Protein AF-A0A922ME13-F1 (afdb_monomer_lite)

Radius of gyration: 23.58 Å; chains: 1; bounding box: 54×52×60 Å

Organism: Spodoptera exigua (NCBI:txid7107)

Structure (mmCIF, N/CA/C/O backbone):
data_AF-A0A922ME13-F1
#
_entry.id   AF-A0A922ME13-F1
#
loop_
_atom_site.group_PDB
_atom_site.id
_atom_site.type_symbol
_atom_site.label_atom_id
_atom_site.label_alt_id
_atom_site.label_comp_id
_atom_site.label_asym_id
_atom_site.label_entity_id
_atom_site.label_seq_id
_atom_site.pdbx_PDB_ins_code
_atom_site.Cartn_x
_atom_site.Cartn_y
_atom_site.Cartn_z
_atom_site.occupancy
_atom_site.B_iso_or_equiv
_atom_site.auth_seq_id
_atom_site.auth_comp_id
_atom_site.auth_asym_id
_atom_site.auth_atom_id
_atom_site.pdbx_PDB_model_num
ATOM 1 N N . MET A 1 1 ? -0.901 -26.720 4.821 1.00 49.69 1 MET A N 1
ATOM 2 C CA . MET A 1 1 ? -2.070 -27.056 5.662 1.00 49.69 1 MET A CA 1
ATOM 3 C C . MET A 1 1 ? -2.384 -25.776 6.412 1.00 49.69 1 MET A C 1
ATOM 5 O O . MET A 1 1 ? -1.457 -25.240 7.000 1.00 49.69 1 MET A O 1
ATOM 9 N N . ALA A 1 2 ? -3.567 -25.181 6.241 1.00 51.88 2 ALA A N 1
ATOM 10 C CA . ALA A 1 2 ? -3.862 -23.893 6.878 1.00 51.88 2 ALA A CA 1
ATOM 11 C C . ALA A 1 2 ? -3.992 -24.092 8.397 1.00 51.88 2 ALA A C 1
ATOM 13 O O . ALA A 1 2 ? -4.719 -24.986 8.820 1.00 51.88 2 ALA A O 1
ATOM 14 N N . GLU A 1 3 ? -3.276 -23.290 9.190 1.00 69.31 3 GLU A N 1
ATOM 15 C CA . GLU A 1 3 ? -3.225 -23.407 10.660 1.00 69.31 3 GLU A CA 1
ATOM 16 C C . GLU A 1 3 ? -4.346 -22.628 11.370 1.00 69.31 3 GLU A C 1
ATOM 18 O O . GLU A 1 3 ? -4.459 -22.690 12.589 1.00 69.31 3 GLU A O 1
ATOM 23 N N . SER A 1 4 ? -5.194 -21.902 10.630 1.00 78.31 4 SER A N 1
ATOM 24 C CA . SER A 1 4 ? -6.288 -21.112 11.202 1.00 78.31 4 SER A CA 1
ATOM 25 C C . SER A 1 4 ? -7.583 -21.212 10.395 1.00 78.31 4 SER A C 1
ATOM 27 O O . SER A 1 4 ? -7.564 -21.328 9.164 1.00 78.31 4 SER A O 1
ATOM 29 N N . CYS A 1 5 ? -8.718 -21.118 11.098 1.00 81.25 5 CYS A N 1
ATOM 30 C CA . CYS A 1 5 ? -10.051 -21.147 10.497 1.00 81.25 5 CYS A CA 1
ATOM 31 C C . CYS A 1 5 ? -10.237 -20.041 9.453 1.00 81.25 5 CYS A C 1
ATOM 33 O O . CYS A 1 5 ? -10.647 -20.320 8.331 1.00 81.25 5 CYS A O 1
ATOM 35 N N . ALA A 1 6 ? -9.830 -18.811 9.782 1.00 81.31 6 ALA A N 1
ATOM 36 C CA . ALA A 1 6 ? -9.921 -17.660 8.887 1.00 81.31 6 ALA A CA 1
ATOM 37 C C . ALA A 1 6 ? -9.146 -17.858 7.576 1.00 81.31 6 ALA A C 1
ATOM 39 O O . ALA A 1 6 ? -9.658 -17.571 6.496 1.00 81.31 6 ALA A O 1
ATOM 40 N N . ALA A 1 7 ? -7.919 -18.387 7.651 1.00 79.38 7 ALA A N 1
ATOM 41 C CA . ALA A 1 7 ? -7.134 -18.680 6.456 1.00 79.38 7 ALA A CA 1
ATOM 42 C C . ALA A 1 7 ? -7.763 -19.811 5.625 1.00 79.38 7 ALA A C 1
ATOM 44 O O . ALA A 1 7 ? -7.693 -19.791 4.397 1.00 79.38 7 ALA A O 1
ATOM 45 N N . CYS A 1 8 ? -8.391 -20.785 6.286 1.00 82.62 8 CYS A N 1
ATOM 46 C CA . CYS A 1 8 ? -9.071 -21.891 5.628 1.00 82.62 8 CYS A CA 1
ATOM 47 C C . CYS A 1 8 ? -10.334 -21.443 4.875 1.00 82.62 8 CYS A C 1
ATOM 49 O O . CYS A 1 8 ? -10.483 -21.728 3.686 1.00 82.62 8 CYS A O 1
ATOM 51 N N . THR A 1 9 ? -11.218 -20.692 5.528 1.00 81.75 9 THR A N 1
ATOM 52 C CA . THR A 1 9 ? -12.475 -20.230 4.920 1.00 81.75 9 THR A CA 1
ATOM 53 C C . THR A 1 9 ? -12.233 -19.156 3.858 1.00 81.75 9 THR A C 1
ATOM 55 O O . THR A 1 9 ? -12.910 -19.150 2.829 1.00 81.75 9 THR A O 1
ATOM 58 N N . ALA A 1 10 ? -11.185 -18.332 4.003 1.00 81.25 10 ALA A N 1
ATOM 59 C CA . ALA A 1 10 ? -10.718 -17.432 2.942 1.00 81.25 10 ALA A CA 1
ATOM 60 C C . ALA A 1 10 ? -10.299 -18.183 1.663 1.00 81.25 10 ALA A C 1
ATOM 62 O O . ALA A 1 10 ? -10.460 -17.666 0.557 1.00 81.25 10 ALA A O 1
ATOM 63 N N . ALA A 1 11 ? -9.815 -19.422 1.799 1.00 86.25 11 ALA A N 1
ATOM 64 C CA . ALA A 1 11 ? -9.501 -20.311 0.683 1.00 86.25 11 ALA A CA 1
ATOM 65 C C . ALA A 1 11 ? -10.721 -21.099 0.160 1.00 86.25 11 ALA A C 1
ATOM 67 O O . ALA A 1 11 ? -10.545 -21.993 -0.667 1.00 86.25 11 ALA A O 1
ATOM 68 N N . ARG A 1 12 ? -11.945 -20.770 0.610 1.00 84.69 12 ARG A N 1
ATOM 69 C CA . ARG A 1 12 ? -13.204 -21.470 0.278 1.00 84.69 12 ARG A CA 1
ATOM 70 C C . ARG A 1 12 ? -13.203 -22.948 0.700 1.00 84.69 12 ARG A C 1
ATOM 72 O O . ARG A 1 12 ? -13.859 -23.776 0.071 1.00 84.69 12 ARG A O 1
ATOM 79 N N . CYS A 1 13 ? -12.469 -23.267 1.762 1.00 87.94 13 CYS A N 1
ATOM 80 C CA . CYS A 1 13 ? -12.383 -24.594 2.361 1.00 87.94 13 CYS A CA 1
ATOM 81 C C . CYS A 1 13 ? -13.238 -24.674 3.638 1.00 87.94 13 CYS A C 1
ATOM 83 O O . CYS A 1 13 ? -13.554 -23.656 4.251 1.00 87.94 13 CYS A O 1
ATOM 85 N N . ALA A 1 14 ? -13.595 -25.891 4.049 1.00 88.06 14 ALA A N 1
ATOM 86 C CA . ALA A 1 14 ? -14.319 -26.155 5.287 1.00 88.06 14 ALA A CA 1
ATOM 87 C C . ALA A 1 14 ? -13.353 -26.354 6.463 1.00 88.06 14 ALA A C 1
ATOM 89 O O . ALA A 1 14 ? -12.372 -27.098 6.355 1.00 88.06 14 ALA A O 1
ATOM 90 N N . TRP A 1 15 ? -13.656 -25.725 7.597 1.00 85.94 15 TRP A N 1
ATOM 91 C CA . TRP A 1 15 ? -12.905 -25.870 8.841 1.00 85.94 15 TRP A CA 1
ATOM 92 C C . TRP A 1 15 ? -13.693 -26.657 9.888 1.00 85.94 15 TRP A C 1
ATOM 94 O O . TRP A 1 15 ? -14.860 -26.365 10.138 1.00 85.94 15 TRP A O 1
ATOM 104 N N . CYS A 1 16 ? -13.039 -27.623 10.535 1.00 86.62 16 CYS A N 1
ATOM 105 C CA . CYS A 1 16 ? -13.585 -28.383 11.668 1.00 86.62 16 CYS A CA 1
ATOM 106 C C . CYS A 1 16 ? -12.485 -28.803 12.667 1.00 86.62 16 CYS A C 1
ATOM 108 O O . CYS A 1 16 ? -12.459 -29.927 13.161 1.00 86.62 16 CYS A O 1
ATOM 110 N N . GLY A 1 17 ? -11.535 -27.898 12.937 1.00 77.88 17 GLY A N 1
ATOM 111 C CA . GLY A 1 17 ? -10.311 -28.157 13.720 1.00 77.88 17 GLY A CA 1
ATOM 112 C C . GLY A 1 17 ? -9.075 -28.447 12.856 1.00 77.88 17 GLY A C 1
ATOM 113 O O . GLY A 1 17 ? -7.947 -28.348 13.326 1.00 77.88 17 GLY A O 1
ATOM 114 N N . ALA A 1 18 ? -9.291 -28.736 11.574 1.00 83.81 18 ALA A N 1
ATOM 115 C CA . ALA A 1 18 ? -8.299 -28.718 10.507 1.00 83.81 18 ALA A CA 1
ATOM 116 C C . ALA A 1 18 ? -8.964 -28.226 9.209 1.00 83.81 18 ALA A C 1
ATOM 118 O O . ALA A 1 18 ? -10.195 -28.177 9.117 1.00 83.81 18 ALA A O 1
ATOM 119 N N . CYS A 1 19 ? -8.153 -27.845 8.219 1.00 86.38 19 CYS A N 1
ATOM 120 C CA . CYS A 1 19 ? -8.643 -27.292 6.959 1.00 86.38 19 CYS A CA 1
ATOM 121 C C . CYS A 1 19 ? -8.831 -28.359 5.874 1.00 86.38 19 CYS A C 1
ATOM 123 O O . CYS A 1 19 ? -7.864 -29.022 5.488 1.00 86.38 19 CYS A O 1
ATOM 125 N N . TYR A 1 20 ? -10.049 -28.461 5.334 1.00 87.81 20 TYR A N 1
ATOM 126 C CA . TYR A 1 20 ? -10.431 -29.445 4.321 1.00 87.81 20 TYR A CA 1
ATOM 127 C C . TYR A 1 20 ? -11.060 -28.801 3.089 1.00 87.81 20 TYR A C 1
ATOM 129 O O . TYR A 1 20 ? -11.827 -27.852 3.179 1.00 87.81 20 TYR A O 1
ATOM 137 N N . VAL A 1 21 ? -10.817 -29.384 1.918 1.00 88.31 21 VAL A N 1
ATOM 138 C CA . VAL A 1 21 ? -11.350 -28.890 0.633 1.00 88.31 21 VAL A CA 1
ATOM 139 C C . VAL A 1 21 ? -12.874 -28.997 0.493 1.00 88.31 21 VAL A C 1
ATOM 141 O O . VAL A 1 21 ? -13.448 -28.401 -0.408 1.00 88.31 21 VAL A O 1
ATOM 144 N N . SER A 1 22 ? -13.542 -29.768 1.353 1.00 84.44 22 SER A N 1
ATOM 145 C CA . SER A 1 22 ? -14.998 -29.925 1.354 1.00 84.44 22 SER A CA 1
ATOM 146 C C . SER A 1 22 ? -15.499 -30.250 2.756 1.00 84.44 22 SER A C 1
ATOM 148 O O . SER A 1 22 ? -14.848 -30.988 3.499 1.00 84.44 22 SER A O 1
ATOM 150 N N . ALA A 1 23 ? -16.699 -29.763 3.081 1.00 82.12 23 ALA A N 1
ATOM 151 C CA . ALA A 1 23 ? -17.378 -30.030 4.348 1.00 82.12 23 ALA A CA 1
ATOM 152 C C . ALA A 1 23 ? -17.675 -31.523 4.558 1.00 82.12 23 ALA A C 1
ATOM 154 O O . ALA A 1 23 ? -17.767 -31.989 5.689 1.00 82.12 23 ALA A O 1
ATOM 155 N N . THR A 1 24 ? -17.759 -32.299 3.473 1.00 84.00 24 THR A N 1
ATOM 156 C CA . THR A 1 24 ? -17.958 -33.754 3.522 1.00 84.00 24 THR A CA 1
ATOM 157 C C . THR A 1 24 ? -16.817 -34.494 4.211 1.00 84.00 24 THR A C 1
ATOM 159 O O . THR A 1 24 ? -17.024 -35.612 4.663 1.00 84.00 24 THR A O 1
ATOM 162 N N . TYR A 1 25 ? -15.621 -33.900 4.286 1.00 85.19 25 TYR A N 1
ATOM 163 C CA . TYR A 1 25 ? -14.468 -34.489 4.972 1.00 85.19 25 TYR A CA 1
ATOM 164 C C . TYR A 1 25 ? -14.436 -34.178 6.474 1.00 85.19 25 TYR A C 1
ATOM 166 O O . TYR A 1 25 ? -13.647 -34.780 7.197 1.00 85.19 25 TYR A O 1
ATOM 174 N N . CYS A 1 26 ? -15.334 -33.320 6.969 1.00 79.69 26 CYS A N 1
ATOM 175 C CA . CYS A 1 26 ? -15.536 -33.074 8.396 1.00 79.69 26 CYS A CA 1
ATOM 176 C C . CYS A 1 26 ? -16.414 -34.168 9.021 1.00 79.69 26 CYS A C 1
ATOM 178 O O . CYS A 1 26 ? -17.503 -33.918 9.541 1.00 79.69 26 CYS A O 1
ATOM 180 N N . ILE A 1 27 ? -15.958 -35.418 8.937 1.00 70.75 27 ILE A N 1
ATOM 181 C CA . ILE A 1 27 ? -16.713 -36.586 9.390 1.00 70.75 27 ILE A CA 1
ATOM 182 C C . ILE A 1 27 ? -16.418 -36.792 10.880 1.00 70.75 27 ILE A C 1
ATOM 184 O O . ILE A 1 27 ? -15.452 -37.454 11.239 1.00 70.75 27 ILE A O 1
ATOM 188 N N . ARG A 1 28 ? -17.288 -36.240 11.738 1.00 60.06 28 ARG A N 1
ATOM 189 C CA . ARG A 1 28 ? -17.261 -36.307 13.219 1.00 60.06 28 ARG A CA 1
ATOM 190 C C . ARG A 1 28 ? -16.225 -35.409 13.902 1.00 60.06 28 ARG A C 1
ATOM 192 O O . ARG A 1 28 ? -15.241 -35.890 14.454 1.00 60.06 28 ARG A O 1
ATOM 199 N N . HIS A 1 29 ? -16.520 -34.117 13.987 1.00 53.47 29 HIS A N 1
ATOM 200 C CA . HIS A 1 29 ? -15.795 -33.226 14.890 1.00 53.47 29 HIS A CA 1
ATOM 201 C C . HIS A 1 29 ? -16.701 -32.724 16.012 1.00 53.47 29 HIS A C 1
ATOM 203 O O . HIS A 1 29 ? -17.863 -32.391 15.801 1.00 53.47 29 HIS A O 1
ATOM 209 N N . THR A 1 30 ? -16.140 -32.698 17.219 1.00 50.78 30 THR A N 1
ATOM 210 C CA . THR A 1 30 ? -16.710 -32.155 18.461 1.00 50.78 30 THR A CA 1
ATOM 211 C C . THR A 1 30 ? -16.765 -30.620 18.483 1.00 50.78 30 THR A C 1
ATOM 213 O O . THR A 1 30 ? -17.253 -30.049 19.452 1.00 50.78 30 THR A O 1
ATOM 216 N N . HIS A 1 31 ? -16.273 -29.954 17.431 1.00 56.59 31 HIS A N 1
AT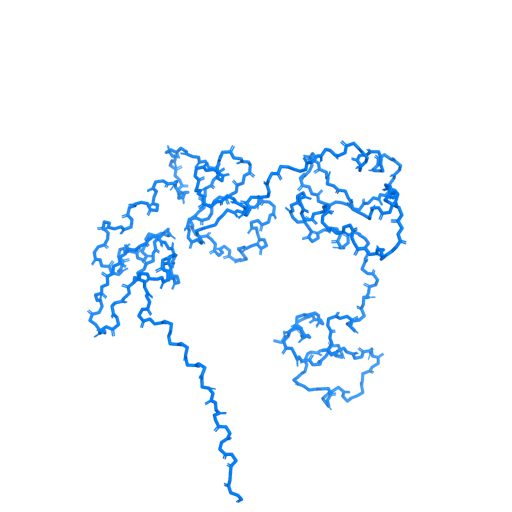OM 217 C CA . HIS A 1 31 ? -16.247 -28.499 17.263 1.00 56.59 31 HIS A CA 1
ATOM 218 C C . HIS A 1 31 ? -17.212 -28.052 16.153 1.00 56.59 31 HIS A C 1
ATOM 220 O O . HIS A 1 31 ? -17.521 -28.828 15.247 1.00 56.59 31 HIS A O 1
ATOM 226 N N . GLN A 1 32 ? -17.674 -26.798 16.215 1.00 68.06 32 GLN A N 1
ATOM 227 C CA . GLN A 1 32 ? -18.496 -26.191 15.163 1.00 68.06 32 GLN A CA 1
ATOM 228 C C . GLN A 1 32 ? -17.730 -26.134 13.833 1.00 68.06 32 GLN A C 1
ATOM 230 O O . GLN A 1 32 ? -16.528 -25.867 13.803 1.00 68.06 32 GLN A O 1
ATOM 235 N N . MET A 1 33 ? -18.435 -26.424 12.736 1.00 77.88 33 MET A N 1
ATOM 236 C CA . MET A 1 33 ? -17.900 -26.287 11.383 1.00 77.88 33 MET A CA 1
ATOM 237 C C . MET A 1 33 ? -18.046 -24.851 10.887 1.00 77.88 33 MET A C 1
ATOM 239 O O . MET A 1 33 ? -19.057 -24.214 11.173 1.00 77.88 33 MET A O 1
ATOM 243 N N . ALA A 1 34 ? -17.074 -24.385 10.105 1.00 79.00 34 ALA A N 1
ATOM 244 C CA . ALA A 1 34 ? -17.119 -23.073 9.473 1.00 79.00 34 ALA A CA 1
ATOM 245 C C . ALA A 1 34 ? -16.838 -23.168 7.974 1.00 79.00 34 ALA A C 1
ATOM 247 O O . ALA A 1 34 ? -15.851 -23.780 7.547 1.00 79.00 34 ALA A O 1
ATOM 248 N N . LEU A 1 35 ? -17.716 -22.555 7.185 1.00 78.38 35 LEU A N 1
ATOM 249 C CA . LEU A 1 35 ? -17.616 -22.424 5.730 1.00 78.38 35 LEU A CA 1
ATOM 250 C C . LEU A 1 35 ? -17.336 -20.975 5.318 1.00 78.38 35 LEU A C 1
ATOM 252 O O . LEU A 1 35 ? -16.890 -20.721 4.198 1.00 78.38 35 LEU A O 1
ATOM 256 N N . SER A 1 36 ? -17.563 -20.030 6.230 1.00 71.88 36 SER A N 1
ATOM 257 C CA . SER A 1 36 ? -17.287 -18.608 6.064 1.00 71.88 36 SER A CA 1
ATOM 258 C C . SER A 1 36 ? -16.448 -18.059 7.223 1.00 71.88 36 SER A C 1
ATOM 260 O O . SER A 1 36 ? -16.319 -18.678 8.279 1.00 71.88 36 SER A O 1
ATOM 262 N N . LEU A 1 37 ? -15.847 -16.883 7.021 1.00 71.75 37 LEU A N 1
ATOM 263 C CA . LEU A 1 37 ? -15.046 -16.196 8.042 1.00 71.75 37 LEU A CA 1
ATOM 264 C C . LEU A 1 37 ? -15.862 -15.882 9.311 1.00 71.75 37 LEU A C 1
ATOM 266 O O . LEU A 1 37 ? -15.309 -15.834 10.404 1.00 71.75 37 LEU A O 1
ATOM 270 N N . GLU A 1 38 ? -17.170 -15.700 9.153 1.00 70.75 38 GLU A N 1
ATOM 271 C CA . GLU A 1 38 ? -18.124 -15.322 10.201 1.00 70.75 38 GLU A CA 1
ATOM 272 C C . GLU A 1 38 ? -18.506 -16.521 11.086 1.00 70.75 38 GLU A C 1
ATOM 274 O O . GLU A 1 38 ? -18.737 -16.381 12.284 1.00 70.75 38 GLU A O 1
ATOM 279 N N . GLU A 1 39 ? -18.520 -17.721 10.501 1.00 74.69 39 GLU A N 1
ATOM 280 C CA . GLU A 1 39 ? -18.882 -18.983 11.160 1.00 74.69 39 GLU A CA 1
ATOM 281 C C . GLU A 1 39 ? -17.726 -19.633 11.915 1.00 74.69 39 GLU A C 1
ATOM 283 O O . GLU A 1 39 ? -17.934 -20.627 12.606 1.00 74.69 39 GLU A O 1
ATOM 288 N N . CYS A 1 40 ? -16.510 -19.091 11.803 1.00 72.44 40 CYS A N 1
ATOM 289 C CA . CYS A 1 40 ? -15.303 -19.641 12.423 1.00 72.44 40 CYS A CA 1
ATOM 290 C C . CYS A 1 40 ? -15.352 -19.766 13.949 1.00 72.44 40 CYS A C 1
ATOM 292 O O . CYS A 1 40 ? -14.379 -20.239 14.532 1.00 72.44 40 CYS A O 1
ATOM 294 N N . GLY A 1 41 ? -16.465 -19.373 14.576 1.00 56.09 41 GLY A N 1
ATOM 295 C CA . GLY A 1 41 ? -16.518 -19.022 15.972 1.00 56.09 41 GLY A CA 1
ATOM 296 C C . GLY A 1 41 ? -15.564 -17.858 16.146 1.00 56.09 41 GLY A C 1
ATOM 297 O O . GLY A 1 41 ? -14.346 -18.022 16.140 1.00 56.09 41 GLY A O 1
ATOM 298 N N . SER A 1 42 ? -16.091 -16.656 16.334 1.00 52.16 42 SER A N 1
ATOM 299 C CA . SER A 1 42 ? -15.353 -15.761 17.202 1.00 52.16 42 SER A CA 1
ATOM 300 C C . SER A 1 42 ? -15.267 -16.506 18.537 1.00 52.16 42 SER A C 1
ATOM 302 O O . SER A 1 42 ? -16.211 -16.448 19.326 1.00 52.16 42 SER A O 1
ATOM 304 N N . ASP A 1 43 ? -14.166 -17.225 18.797 1.00 46.75 43 ASP A N 1
ATOM 305 C CA . ASP A 1 43 ? -13.545 -17.114 20.116 1.00 46.75 43 ASP A CA 1
ATOM 306 C C . ASP A 1 43 ? -13.640 -15.631 20.393 1.00 46.75 43 ASP A C 1
ATOM 308 O O . ASP A 1 43 ? -13.050 -14.872 19.630 1.00 46.75 43 ASP A O 1
ATOM 312 N N . SER A 1 44 ? -14.576 -15.252 21.267 1.00 51.09 44 SER A N 1
ATOM 313 C CA . SER A 1 44 ? -15.081 -13.893 21.428 1.00 51.09 44 SER A CA 1
ATOM 314 C C . SER A 1 44 ? -13.894 -12.959 21.378 1.00 51.09 44 SER A C 1
ATOM 316 O O . SER A 1 44 ? -13.160 -12.888 22.365 1.00 51.09 44 SER A O 1
ATOM 318 N N . GLU A 1 45 ? -13.632 -12.381 20.202 1.00 55.34 45 GLU A N 1
ATOM 319 C CA . GLU A 1 45 ? -12.319 -11.803 19.994 1.00 55.34 45 GLU A CA 1
ATOM 320 C C . GLU A 1 45 ? -12.291 -10.638 20.937 1.00 55.34 45 GLU A C 1
ATOM 322 O O . GLU A 1 45 ? -13.165 -9.760 20.895 1.00 55.34 45 GLU A O 1
ATOM 327 N N . SER A 1 46 ? -11.373 -10.709 21.890 1.00 62.47 46 SER A N 1
ATOM 328 C CA . SER A 1 46 ? -11.358 -9.709 22.926 1.00 62.47 46 SER A CA 1
ATOM 329 C C . SER A 1 46 ? -11.177 -8.364 22.216 1.00 62.47 46 SER A C 1
ATOM 331 O O . SER A 1 46 ? -10.450 -8.289 21.220 1.00 62.47 46 SER A O 1
ATOM 333 N N . PRO A 1 47 ? -11.789 -7.268 22.693 1.00 62.59 47 PRO A N 1
ATOM 334 C CA . PRO A 1 47 ? -11.546 -5.948 22.110 1.00 62.59 47 PRO A CA 1
ATOM 335 C C . PRO A 1 47 ? -10.041 -5.645 21.965 1.00 62.59 47 PRO A C 1
ATOM 337 O O . PRO A 1 47 ? -9.624 -4.942 21.053 1.00 62.59 47 PRO A O 1
ATOM 340 N N . ARG A 1 48 ? -9.204 -6.261 22.815 1.00 64.19 48 ARG A N 1
ATOM 341 C CA . ARG A 1 48 ? -7.736 -6.273 22.722 1.00 64.19 48 ARG A CA 1
ATOM 342 C C . ARG A 1 48 ? -7.215 -6.832 21.392 1.00 64.19 48 ARG A C 1
ATOM 344 O O . ARG A 1 48 ? -6.361 -6.191 20.786 1.00 64.19 48 ARG A O 1
ATOM 351 N N . GLU A 1 49 ? -7.704 -7.982 20.941 1.00 71.00 49 GLU A N 1
ATOM 352 C CA . GLU A 1 49 ? -7.277 -8.637 19.695 1.00 71.00 49 GLU A CA 1
ATOM 353 C C . GLU A 1 49 ? -7.810 -7.911 18.459 1.00 71.00 49 GLU A C 1
ATOM 355 O O . GLU A 1 49 ? -7.057 -7.691 17.508 1.00 71.00 49 GLU A O 1
ATOM 360 N N . ALA A 1 50 ? -9.054 -7.428 18.517 1.00 76.50 50 ALA A N 1
ATOM 361 C CA . ALA A 1 50 ? -9.654 -6.662 17.431 1.00 76.50 50 ALA A CA 1
ATOM 362 C C . ALA A 1 50 ? -8.919 -5.329 17.190 1.00 76.50 50 ALA A C 1
ATOM 364 O O . ALA A 1 50 ? -8.528 -5.037 16.058 1.00 76.50 50 ALA A O 1
ATOM 365 N N . CYS A 1 51 ? -8.656 -4.545 18.247 1.00 81.56 51 CYS A N 1
ATOM 366 C CA . CYS A 1 51 ? -7.958 -3.263 18.112 1.00 81.56 51 CYS A CA 1
ATOM 367 C C . CYS A 1 51 ? -6.502 -3.441 17.651 1.00 81.56 51 CYS A C 1
ATOM 369 O O . CYS A 1 51 ? -6.004 -2.640 16.860 1.00 81.56 51 CYS A O 1
ATOM 371 N N . ALA A 1 52 ? -5.819 -4.503 18.096 1.00 82.88 52 ALA A N 1
ATOM 372 C CA . ALA A 1 52 ? -4.409 -4.742 17.781 1.00 82.88 52 ALA A CA 1
ATOM 373 C C . ALA A 1 52 ? -4.124 -4.971 16.282 1.00 82.88 52 ALA A C 1
ATOM 375 O O . ALA A 1 52 ? -2.972 -4.854 15.858 1.00 82.88 52 ALA A O 1
ATOM 376 N N . ARG A 1 53 ? -5.150 -5.262 15.472 1.00 82.56 53 ARG A N 1
ATOM 377 C CA . ARG A 1 53 ? -5.031 -5.416 14.011 1.00 82.56 53 ARG A CA 1
ATOM 378 C C . ARG A 1 53 ? -4.888 -4.092 13.268 1.00 82.56 53 ARG A C 1
ATOM 380 O O . ARG A 1 53 ? -4.460 -4.076 12.113 1.00 82.56 53 ARG A O 1
ATOM 387 N N . TYR A 1 54 ? -5.251 -2.982 13.903 1.00 85.62 54 TYR A N 1
ATOM 388 C CA . TYR A 1 54 ? -5.178 -1.669 13.281 1.00 85.62 54 TYR A CA 1
ATOM 389 C C . TYR A 1 54 ? -3.809 -1.040 13.514 1.00 85.62 54 TYR A C 1
ATOM 391 O O . TYR A 1 54 ? -3.450 -0.625 14.616 1.00 85.62 54 TYR A O 1
ATOM 399 N N . HIS A 1 55 ? -3.046 -0.945 12.429 1.00 87.44 55 HIS A N 1
ATOM 400 C CA . HIS A 1 55 ? -1.675 -0.437 12.442 1.00 87.44 55 HIS A CA 1
ATOM 401 C C . HIS A 1 55 ? -1.552 1.046 12.047 1.00 87.44 55 HIS A C 1
ATOM 403 O O . HIS A 1 55 ? -0.433 1.541 11.919 1.00 87.44 55 HIS A O 1
ATOM 409 N N . SER A 1 56 ? -2.670 1.756 11.864 1.00 86.25 56 SER A N 1
ATOM 410 C CA . SER A 1 56 ? -2.701 3.197 11.582 1.00 86.25 56 SER A CA 1
ATOM 411 C C . SER A 1 56 ? -3.859 3.886 12.306 1.00 86.25 56 SER A C 1
ATOM 413 O O . SER A 1 56 ? -4.886 3.261 12.583 1.00 86.25 56 SER A O 1
ATOM 415 N N . CYS A 1 57 ? -3.702 5.184 12.585 1.00 84.94 57 CYS A N 1
ATOM 416 C CA . CYS A 1 57 ? -4.718 6.003 13.253 1.00 84.94 57 CYS A CA 1
ATOM 417 C C . CYS A 1 57 ? -6.049 5.957 12.496 1.00 84.94 57 CYS A C 1
ATOM 419 O O . CYS A 1 57 ? -7.087 5.637 13.072 1.00 84.94 57 CYS A O 1
ATOM 421 N N . ALA A 1 58 ? -6.000 6.179 11.178 1.00 83.75 58 ALA A N 1
ATOM 422 C CA . ALA A 1 58 ? -7.183 6.147 10.327 1.00 83.75 58 ALA A CA 1
ATOM 423 C C . ALA A 1 58 ? -7.893 4.784 10.378 1.00 83.75 58 ALA A C 1
ATOM 425 O O . ALA A 1 58 ? -9.112 4.743 10.482 1.00 83.75 58 ALA A O 1
ATOM 426 N N . ALA A 1 59 ? -7.150 3.670 10.365 1.00 84.38 59 ALA A N 1
ATOM 427 C CA . ALA A 1 59 ? -7.743 2.338 10.466 1.00 84.38 59 ALA A CA 1
ATOM 428 C C . ALA A 1 59 ? -8.331 2.063 11.862 1.00 84.38 59 ALA A C 1
ATOM 430 O O . ALA A 1 59 ? -9.400 1.468 11.966 1.00 84.38 59 ALA A O 1
ATOM 431 N N . CYS A 1 60 ? -7.669 2.541 12.921 1.00 83.50 60 CYS A N 1
ATOM 432 C CA . CYS A 1 60 ? -8.133 2.409 14.302 1.00 83.50 60 CYS A CA 1
ATOM 433 C C . CYS A 1 60 ? -9.458 3.150 14.535 1.00 83.50 60 CYS A C 1
ATOM 435 O O . CYS A 1 60 ? -10.361 2.618 15.178 1.00 83.50 60 CYS A O 1
ATOM 437 N N . LEU A 1 61 ? -9.595 4.356 13.972 1.00 79.56 61 LEU A N 1
ATOM 438 C CA . LEU A 1 61 ? -10.831 5.138 14.054 1.00 79.56 61 LEU A CA 1
ATOM 439 C C . LEU A 1 61 ? -11.903 4.674 13.053 1.00 79.56 61 LEU A C 1
ATOM 441 O O . LEU A 1 61 ? -13.083 4.899 13.296 1.00 79.56 61 LEU A O 1
ATOM 445 N N . ALA A 1 62 ? -11.533 4.000 11.959 1.00 74.50 62 ALA A N 1
ATOM 446 C CA . ALA A 1 62 ? -12.484 3.505 10.959 1.00 74.50 62 ALA A CA 1
ATOM 447 C C . ALA A 1 62 ? -13.344 2.320 11.438 1.00 74.50 62 ALA A C 1
ATOM 449 O O . ALA A 1 62 ? -14.396 2.069 10.853 1.00 74.50 62 ALA A O 1
ATOM 450 N N . HIS A 1 63 ? -12.966 1.615 12.513 1.00 63.72 63 HIS A N 1
ATOM 451 C CA . HIS A 1 63 ? -13.781 0.537 13.103 1.00 63.72 63 HIS A CA 1
ATOM 452 C C . HIS A 1 63 ? -15.074 1.041 13.793 1.00 63.72 63 HIS A C 1
ATOM 454 O O . HIS A 1 63 ? -15.772 0.292 14.471 1.00 63.72 63 HIS A O 1
ATOM 460 N N . GLN A 1 64 ? -15.443 2.312 13.622 1.00 63.81 64 GLN A N 1
ATOM 461 C CA . GLN A 1 64 ? -16.595 2.954 14.261 1.00 63.81 64 GLN A CA 1
ATOM 462 C C . GLN A 1 64 ? -17.977 2.540 13.698 1.00 63.81 64 GLN A C 1
ATOM 464 O O . GLN A 1 64 ? -18.944 3.279 13.846 1.00 63.81 64 GLN A O 1
ATOM 469 N N . HIS A 1 65 ? -18.145 1.366 13.085 1.00 49.69 65 HIS A N 1
ATOM 470 C CA . HIS A 1 65 ? -19.431 0.995 12.480 1.00 49.69 65 HIS A CA 1
ATOM 471 C C . HIS A 1 65 ? -19.907 -0.397 12.881 1.00 49.69 65 HIS A C 1
ATOM 473 O O . HIS A 1 65 ? -19.752 -1.358 12.135 1.00 49.69 65 HIS A O 1
ATOM 479 N N . HIS A 1 66 ? -20.581 -0.484 14.030 1.00 45.16 66 HIS A N 1
ATOM 480 C CA . HIS A 1 66 ? -21.525 -1.579 14.269 1.00 45.16 66 HIS A CA 1
ATOM 481 C C . HIS A 1 66 ? -22.840 -1.146 14.937 1.00 45.16 66 HIS A C 1
ATOM 483 O O . HIS A 1 66 ? -23.474 -1.935 15.633 1.00 45.16 66 HIS A O 1
ATOM 489 N N . HIS A 1 67 ? -23.310 0.079 14.667 1.00 40.94 67 HIS A N 1
ATOM 490 C CA . HIS A 1 67 ? -24.691 0.469 14.964 1.00 40.94 67 HIS A CA 1
ATOM 491 C C . HIS A 1 67 ? -25.345 1.098 13.733 1.00 40.94 67 HIS A C 1
ATOM 493 O O . HIS A 1 67 ? -24.926 2.145 13.248 1.00 40.94 67 HIS A O 1
ATOM 499 N N . THR A 1 68 ? -26.377 0.433 13.214 1.00 42.78 68 THR A N 1
ATOM 500 C CA . THR A 1 68 ? -27.164 0.886 12.060 1.00 42.78 68 THR A CA 1
ATOM 501 C C . THR A 1 68 ? -28.156 1.997 12.400 1.00 42.78 68 THR A C 1
ATOM 503 O O . THR A 1 68 ? -28.669 2.617 11.482 1.00 42.78 68 THR A O 1
ATOM 506 N N . HIS A 1 69 ? -28.399 2.317 13.672 1.00 47.38 69 HIS A N 1
ATOM 507 C CA . HIS A 1 69 ? -29.245 3.441 14.086 1.00 47.38 69 HIS A CA 1
ATOM 508 C C . HIS A 1 69 ? -28.882 3.868 15.518 1.00 47.38 69 HIS A C 1
ATOM 510 O O . HIS A 1 69 ? -29.246 3.179 16.466 1.00 47.38 69 HIS A O 1
ATOM 516 N N . GLY A 1 70 ? -28.179 4.987 15.708 1.00 42.69 70 GLY A N 1
ATOM 517 C CA . GLY A 1 70 ? -27.919 5.526 17.049 1.00 42.69 70 GLY A CA 1
ATOM 518 C C . GLY A 1 70 ? -26.931 6.688 17.046 1.00 42.69 70 GLY A C 1
ATOM 519 O O . GLY A 1 70 ? -25.952 6.656 16.309 1.00 42.69 70 GLY A O 1
ATOM 520 N N . SER A 1 71 ? -27.214 7.725 17.835 1.00 49.47 71 SER A N 1
ATOM 521 C CA . SER A 1 71 ? -26.347 8.894 18.023 1.00 49.47 71 SER A CA 1
ATOM 522 C C . SER A 1 71 ? -24.943 8.486 18.475 1.00 49.47 71 SER A C 1
ATOM 524 O O . SER A 1 71 ? -24.810 7.637 19.356 1.00 49.47 71 SER A O 1
ATOM 526 N N . GLU A 1 72 ? -23.921 9.123 17.897 1.00 56.84 72 GLU A N 1
ATOM 527 C CA . GLU A 1 72 ? -22.505 8.918 18.210 1.00 56.84 72 GLU A CA 1
ATOM 528 C C . GLU A 1 72 ? -22.204 9.236 19.680 1.00 56.84 72 GLU A C 1
ATOM 530 O O . GLU A 1 72 ? -21.949 10.379 20.058 1.00 56.84 72 GLU A O 1
ATOM 535 N N . GLU A 1 73 ? -22.229 8.213 20.529 1.00 56.47 73 GLU A N 1
ATOM 536 C CA . GLU A 1 73 ? -21.799 8.329 21.914 1.00 56.47 73 GLU A CA 1
ATOM 537 C C . GLU A 1 73 ? -20.342 7.863 22.017 1.00 56.47 73 GLU A C 1
ATOM 539 O O . GLU A 1 73 ? -20.002 6.739 21.648 1.00 56.47 73 GLU A O 1
ATOM 544 N N . LEU A 1 74 ? -19.457 8.729 22.521 1.00 56.31 74 LEU A N 1
ATOM 545 C CA . LEU A 1 74 ? -18.016 8.464 22.671 1.00 56.31 74 LEU A CA 1
ATOM 546 C C . LEU A 1 74 ? -17.711 7.180 23.469 1.00 56.31 74 LEU A C 1
ATOM 548 O O . LEU A 1 74 ? -16.680 6.547 23.245 1.00 56.31 74 LEU A O 1
ATOM 552 N N . SER A 1 75 ? -18.634 6.761 24.338 1.00 54.28 75 SER A N 1
ATOM 553 C CA . SER A 1 75 ? -18.587 5.522 25.125 1.00 54.28 75 SER A CA 1
ATOM 554 C C . SER A 1 75 ? -18.712 4.234 24.295 1.00 54.28 75 SER A C 1
ATOM 556 O O . SER A 1 75 ? -18.446 3.156 24.820 1.00 54.28 75 SER A O 1
ATOM 558 N N . GLN A 1 76 ? -19.112 4.315 23.020 1.00 60.31 76 GLN A N 1
ATOM 559 C CA . GLN A 1 76 ? -19.291 3.152 22.134 1.00 60.31 76 GLN A CA 1
ATOM 560 C C . GLN A 1 76 ? -18.016 2.782 21.358 1.00 60.31 76 GLN A C 1
ATOM 562 O O . GLN A 1 76 ? -17.975 1.763 20.665 1.00 60.31 76 GLN A O 1
ATOM 567 N N . ARG A 1 77 ? -16.950 3.589 21.451 1.00 67.12 77 ARG A N 1
ATOM 568 C CA . ARG A 1 77 ? -15.677 3.278 20.791 1.00 67.12 77 ARG A CA 1
ATOM 569 C C . ARG A 1 77 ? -14.927 2.205 21.578 1.00 67.12 77 ARG A C 1
ATOM 571 O O . ARG A 1 77 ? -14.445 2.447 22.677 1.00 67.12 77 ARG A O 1
ATOM 578 N N . ALA A 1 78 ? -14.792 1.024 20.977 1.00 74.25 78 ALA A N 1
ATOM 579 C CA . ALA A 1 78 ? -14.036 -0.090 21.552 1.00 74.25 78 ALA A CA 1
ATOM 580 C C . ALA A 1 78 ? -12.513 0.138 21.526 1.00 74.25 78 ALA A C 1
ATOM 582 O O . ALA A 1 78 ? -11.798 -0.443 22.342 1.00 74.25 78 ALA A O 1
ATOM 583 N N . CYS A 1 79 ? -12.025 0.987 20.614 1.00 82.06 79 CYS A N 1
ATOM 584 C CA . CYS A 1 79 ? -10.608 1.249 20.387 1.00 82.06 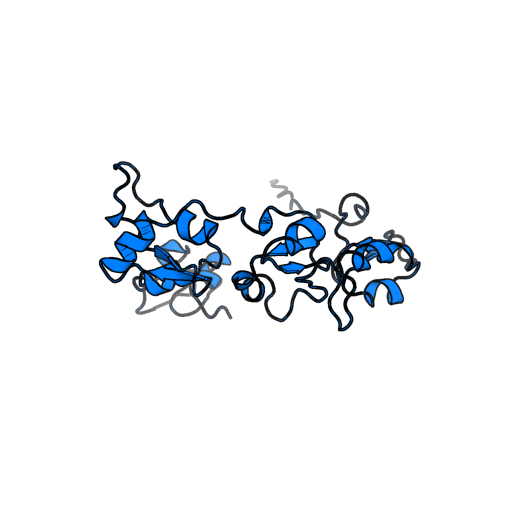79 CYS A CA 1
ATOM 585 C C . CYS A 1 79 ? -10.283 2.746 20.424 1.00 82.06 79 CYS A C 1
ATOM 587 O O . CYS A 1 79 ? -11.109 3.583 20.053 1.00 82.06 79 CYS A O 1
ATOM 589 N N . PHE A 1 80 ? -9.046 3.070 20.790 1.00 84.94 80 PHE A N 1
ATOM 590 C CA . PHE A 1 80 ? -8.475 4.407 20.693 1.00 84.94 80 PHE A CA 1
ATOM 591 C C . PHE A 1 80 ? -7.056 4.358 20.133 1.00 84.94 80 PHE A C 1
ATOM 593 O O . PHE A 1 80 ? -6.342 3.362 20.282 1.00 84.94 80 PHE A O 1
ATOM 600 N N . TRP A 1 81 ? -6.652 5.441 19.473 1.00 85.50 81 TRP A N 1
ATOM 601 C CA . TRP A 1 81 ? -5.289 5.594 18.987 1.00 85.50 81 TRP A CA 1
ATOM 602 C C . TRP A 1 81 ? -4.428 6.263 20.053 1.00 85.50 81 TRP A C 1
ATOM 604 O O . TRP A 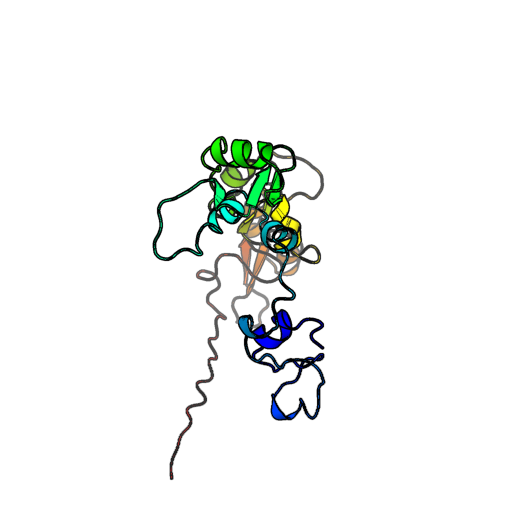1 81 ? -4.683 7.401 20.444 1.00 85.50 81 TRP A O 1
ATOM 614 N N . ASP A 1 82 ? -3.410 5.548 20.516 1.00 86.12 82 ASP A N 1
ATOM 615 C CA . ASP A 1 82 ? -2.411 6.082 21.428 1.00 86.12 82 ASP A CA 1
ATOM 616 C C . ASP A 1 82 ? -1.264 6.706 20.626 1.00 86.12 82 ASP A C 1
ATOM 618 O O . ASP A 1 82 ? -0.500 5.991 19.973 1.00 86.12 82 ASP A O 1
ATOM 622 N N . TYR A 1 83 ? -1.153 8.034 20.675 1.00 82.75 83 TYR A N 1
ATOM 623 C CA . TYR A 1 83 ? -0.115 8.793 19.977 1.00 82.75 83 TYR A CA 1
ATOM 624 C C . TYR A 1 83 ? 1.274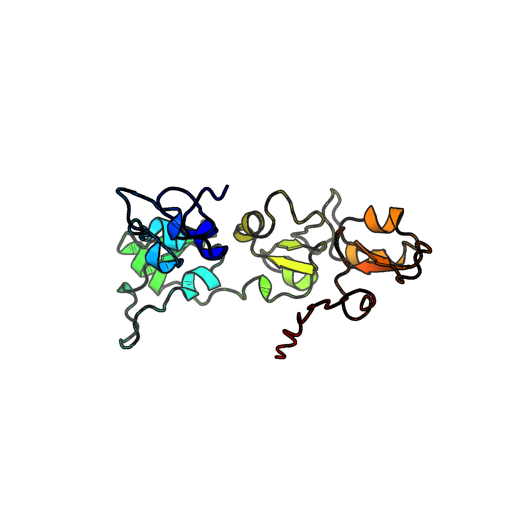 8.641 20.614 1.00 82.75 83 TYR A C 1
ATOM 626 O O . TYR A 1 83 ? 2.261 8.843 19.916 1.00 82.75 83 TYR A O 1
ATOM 634 N N . ASP A 1 84 ? 1.384 8.218 21.877 1.00 84.06 84 ASP A N 1
ATOM 635 C CA . ASP A 1 84 ? 2.692 8.016 22.512 1.00 84.06 84 ASP A CA 1
ATOM 636 C C . ASP A 1 84 ? 3.330 6.698 22.060 1.00 84.06 84 ASP A C 1
ATOM 638 O O . ASP A 1 84 ? 4.528 6.618 21.786 1.00 84.06 84 ASP A O 1
ATOM 642 N N . THR A 1 85 ? 2.522 5.637 21.953 1.00 84.75 85 THR A N 1
ATOM 643 C CA . THR A 1 85 ? 3.002 4.321 21.495 1.00 84.75 85 THR A CA 1
ATOM 644 C C . THR A 1 85 ? 2.740 4.043 20.016 1.00 84.75 85 THR A C 1
ATOM 646 O O . THR A 1 85 ? 3.198 3.014 19.509 1.00 84.75 85 THR A O 1
ATOM 649 N N . ILE A 1 86 ? 2.039 4.950 19.324 1.00 83.75 86 ILE A N 1
ATOM 650 C CA . ILE A 1 86 ? 1.604 4.851 17.922 1.00 83.75 86 ILE A CA 1
ATOM 651 C C . ILE A 1 86 ? 0.852 3.525 17.683 1.00 83.75 86 ILE A C 1
ATOM 653 O O . ILE A 1 86 ? 1.142 2.770 16.755 1.00 83.75 86 ILE A O 1
ATOM 657 N N . LYS A 1 87 ? -0.084 3.163 18.565 1.00 86.56 87 LYS A N 1
ATOM 658 C CA . LYS A 1 87 ? -0.812 1.881 18.494 1.00 86.56 87 LYS A CA 1
ATOM 659 C C . LYS A 1 87 ? -2.294 2.058 18.765 1.00 86.56 87 LYS A C 1
ATOM 661 O O . LYS A 1 87 ? -2.696 2.862 19.599 1.00 86.56 87 LYS A O 1
ATOM 666 N N . CYS A 1 88 ? -3.097 1.230 18.106 1.00 86.31 88 CYS A N 1
ATOM 667 C CA . CYS A 1 88 ? -4.505 1.092 18.432 1.00 86.31 88 CYS A CA 1
ATOM 668 C C . CYS A 1 88 ? -4.661 0.194 19.666 1.00 86.31 88 CYS A C 1
ATOM 670 O O . CYS A 1 88 ? -4.152 -0.931 19.693 1.00 86.31 88 CYS A O 1
ATOM 672 N N . LYS A 1 89 ? -5.328 0.701 20.701 1.00 86.19 89 LYS A N 1
ATOM 673 C CA . LYS A 1 89 ? -5.530 0.019 21.985 1.00 86.19 89 LYS A CA 1
ATOM 674 C C . LYS A 1 89 ? -7.017 -0.041 22.324 1.00 86.19 89 LYS A C 1
ATOM 676 O O . LYS A 1 89 ? -7.758 0.858 21.934 1.00 86.19 89 LYS A O 1
ATOM 681 N N . PRO A 1 90 ? -7.471 -1.069 23.053 1.00 84.62 90 PRO A N 1
ATOM 682 C CA . PRO A 1 90 ? -8.834 -1.104 23.555 1.00 84.62 90 PRO A CA 1
ATOM 683 C C . PRO A 1 90 ? -9.026 -0.097 24.687 1.00 84.62 90 PRO A C 1
ATOM 685 O O . PRO A 1 90 ? -8.112 0.146 25.477 1.00 84.62 90 PRO A O 1
ATOM 688 N N . VAL A 1 91 ? -10.235 0.438 24.795 1.00 81.50 91 VAL A N 1
ATOM 689 C CA . VAL A 1 91 ? -10.637 1.301 25.911 1.00 81.50 91 VAL A CA 1
ATOM 690 C C . VAL A 1 91 ? -10.815 0.439 27.166 1.00 81.50 91 VAL A C 1
ATOM 692 O O . VAL A 1 91 ? -11.581 -0.523 27.146 1.00 81.50 91 VAL A O 1
ATOM 695 N N . ASN A 1 92 ? -10.100 0.748 28.254 1.00 78.62 92 ASN A N 1
ATOM 696 C CA . ASN A 1 92 ? -10.136 -0.049 29.491 1.00 78.62 92 ASN A CA 1
ATOM 697 C C . ASN A 1 92 ? -10.417 0.794 30.752 1.00 78.62 92 ASN A C 1
ATOM 699 O O . ASN A 1 92 ? -10.666 0.235 31.819 1.00 78.62 92 ASN A O 1
ATOM 703 N N . SER A 1 93 ? -10.372 2.123 30.653 1.00 75.69 93 SER A N 1
ATOM 704 C CA . SER A 1 93 ? -10.544 3.060 31.765 1.00 75.69 93 SER A CA 1
ATOM 705 C C . SER A 1 93 ? -11.268 4.344 31.343 1.00 75.69 93 SER A C 1
ATOM 707 O O . SER A 1 93 ? -11.397 4.659 30.161 1.00 75.69 93 SER A O 1
ATOM 709 N N . SER A 1 94 ? -11.708 5.136 32.324 1.00 74.69 94 SER A N 1
ATOM 710 C CA . SER A 1 94 ? -12.307 6.455 32.076 1.00 74.69 94 SER A CA 1
ATOM 711 C C . SER A 1 94 ? -11.333 7.475 31.477 1.00 74.69 94 SER A C 1
ATOM 713 O O . SER A 1 94 ? -11.770 8.448 30.869 1.00 74.69 94 SER A O 1
ATOM 715 N N . GLU A 1 95 ? -10.025 7.290 31.670 1.00 74.94 95 GLU A N 1
ATOM 716 C CA . GLU A 1 95 ? -8.993 8.142 31.068 1.00 74.94 95 GLU A CA 1
ATOM 717 C C . GLU A 1 95 ? -8.864 7.853 29.573 1.00 74.94 95 GLU A C 1
ATOM 719 O O . GLU A 1 95 ? -8.835 8.790 28.780 1.00 74.94 95 GLU A O 1
ATOM 724 N N . ASP A 1 96 ? -8.937 6.578 29.178 1.00 73.50 96 ASP A N 1
ATOM 725 C CA . ASP A 1 96 ? -8.971 6.174 27.768 1.00 73.50 96 ASP A CA 1
ATOM 726 C C . ASP A 1 96 ? -10.182 6.785 27.046 1.00 73.50 96 ASP A C 1
ATOM 728 O O . ASP A 1 96 ? -10.055 7.273 25.927 1.00 73.50 96 ASP A O 1
ATOM 732 N N . ILE A 1 97 ? -11.346 6.848 27.708 1.00 71.25 97 ILE A N 1
ATOM 733 C CA . ILE A 1 97 ? -12.553 7.500 27.166 1.00 71.25 97 ILE A CA 1
ATOM 734 C C . ILE A 1 97 ? -12.317 9.003 26.936 1.00 71.25 97 ILE A C 1
ATOM 736 O O . ILE A 1 97 ? -12.761 9.555 25.927 1.00 71.25 97 ILE A O 1
ATOM 740 N N . ARG A 1 98 ? -11.586 9.687 27.828 1.00 72.31 98 ARG A N 1
ATOM 741 C CA . ARG A 1 98 ? -11.213 11.096 27.605 1.00 72.31 98 ARG A CA 1
ATOM 742 C C . ARG A 1 98 ? -10.223 11.236 26.455 1.00 72.31 98 ARG A C 1
ATOM 744 O O . ARG A 1 98 ? -10.375 12.160 25.664 1.00 72.31 98 ARG A O 1
ATOM 751 N N . SER A 1 99 ? -9.264 10.322 26.323 1.00 70.44 99 SER A N 1
ATOM 752 C CA . SER A 1 99 ? -8.325 10.288 25.194 1.00 70.44 99 SER A CA 1
ATOM 753 C C . SER A 1 99 ? -9.048 10.069 23.864 1.00 70.44 99 SER A C 1
ATOM 755 O O . SER A 1 99 ? -8.734 10.731 22.881 1.00 70.44 99 SER A O 1
ATOM 757 N N . VAL A 1 100 ? -10.078 9.219 23.841 1.00 71.62 100 VAL A N 1
ATOM 758 C CA . VAL A 1 100 ? -10.972 9.040 22.686 1.00 71.62 100 VAL A CA 1
ATOM 759 C C . VAL A 1 100 ? -11.698 10.336 22.319 1.00 71.62 100 VAL A C 1
ATOM 761 O O . VAL A 1 100 ? -11.826 10.645 21.135 1.00 71.62 100 VAL A O 1
ATOM 764 N N . ALA A 1 101 ? -12.182 11.081 23.316 1.00 66.75 101 ALA A N 1
ATOM 765 C CA . ALA A 1 101 ? -12.883 12.351 23.122 1.00 66.75 101 ALA A CA 1
ATOM 766 C C . ALA A 1 101 ? -11.950 13.503 22.714 1.00 66.75 101 ALA A C 1
ATOM 768 O O . ALA A 1 101 ? -12.367 14.409 21.997 1.00 66.75 101 ALA A O 1
ATOM 769 N N . ALA A 1 102 ? -10.696 13.467 23.169 1.00 65.50 102 ALA A N 1
ATOM 770 C CA . ALA A 1 102 ? -9.670 14.464 22.877 1.00 65.50 102 ALA A CA 1
ATOM 771 C C . ALA A 1 102 ? -8.869 14.161 21.599 1.00 65.50 102 ALA A C 1
ATOM 773 O O . ALA A 1 102 ? -8.132 15.028 21.127 1.00 65.50 102 ALA A O 1
ATOM 774 N N . ALA A 1 103 ? -8.989 12.953 21.039 1.00 65.62 103 ALA A N 1
ATOM 775 C CA . ALA A 1 103 ? -8.318 12.575 19.805 1.00 65.62 103 ALA A CA 1
ATOM 776 C C . ALA A 1 103 ? -8.822 13.452 18.648 1.00 65.62 103 ALA A C 1
ATOM 778 O O . ALA A 1 103 ? -9.947 13.303 18.169 1.00 65.62 103 ALA A O 1
ATOM 779 N N . GLY A 1 104 ? -7.971 14.378 18.206 1.00 67.62 104 GLY A N 1
ATOM 780 C CA . GLY A 1 104 ? -8.195 15.163 16.998 1.00 67.62 104 GLY A CA 1
ATOM 781 C C . GLY A 1 104 ? -8.221 14.292 15.732 1.00 67.62 104 GLY A C 1
ATOM 782 O O . GLY A 1 104 ? -8.001 13.077 15.797 1.00 67.62 104 GLY A O 1
ATOM 783 N N . PRO A 1 105 ? -8.478 14.896 14.559 1.00 72.25 105 PRO A N 1
ATOM 784 C CA . PRO A 1 105 ? -8.443 14.168 13.298 1.00 72.25 105 PRO A CA 1
ATOM 785 C C . PRO A 1 105 ? -7.054 13.557 13.072 1.00 72.25 105 PRO A C 1
ATOM 787 O O . PRO A 1 105 ? -6.038 14.230 13.248 1.00 72.25 105 PRO A O 1
ATOM 790 N N . CYS A 1 106 ? -7.014 12.284 12.669 1.00 80.56 106 CYS A N 1
ATOM 791 C CA . CYS A 1 106 ? -5.774 11.641 12.242 1.00 80.56 106 CYS A CA 1
ATOM 792 C C . CYS A 1 106 ? -5.136 12.425 11.087 1.00 80.56 106 CYS A C 1
ATOM 794 O O . CYS A 1 106 ? -5.841 12.969 10.232 1.00 80.56 106 CYS A O 1
ATOM 796 N N . SER A 1 107 ? -3.804 12.404 11.007 1.00 80.12 107 SER A N 1
ATOM 797 C CA . SER A 1 107 ? -3.098 12.797 9.788 1.00 80.12 107 SER A CA 1
ATOM 798 C C . SER A 1 107 ? -3.522 11.919 8.603 1.00 80.12 107 SER A C 1
ATOM 800 O O . SER A 1 107 ? -4.101 10.836 8.765 1.00 80.12 107 SER A O 1
ATOM 802 N N . ALA A 1 108 ? -3.251 12.399 7.386 1.00 83.19 108 ALA A N 1
ATOM 803 C CA . ALA A 1 108 ? -3.555 11.642 6.181 1.00 83.19 108 ALA A CA 1
ATOM 804 C C . ALA A 1 108 ? -2.851 10.270 6.235 1.00 83.19 108 ALA A C 1
ATOM 806 O O . ALA A 1 108 ? -1.648 10.213 6.499 1.00 83.19 108 ALA A O 1
ATOM 807 N N . PRO A 1 109 ? -3.567 9.157 5.989 1.00 88.06 109 PRO A N 1
ATOM 808 C CA . PRO A 1 109 ? -2.967 7.835 6.083 1.00 88.06 109 PRO A CA 1
ATOM 809 C C . PRO A 1 109 ? -1.858 7.690 5.043 1.00 88.06 109 PRO A C 1
ATOM 811 O O . PRO A 1 109 ? -2.051 8.057 3.878 1.00 88.06 109 PRO A O 1
ATOM 814 N N . CYS A 1 110 ? -0.731 7.089 5.435 1.00 91.12 110 CYS A N 1
ATOM 815 C CA . CYS A 1 110 ? 0.480 7.018 4.613 1.00 91.12 110 CYS A CA 1
ATOM 816 C C . CYS A 1 110 ? 0.217 6.472 3.201 1.00 91.12 110 CYS A C 1
ATOM 818 O O . CYS A 1 110 ? 0.771 6.962 2.223 1.00 91.12 110 CYS A O 1
ATOM 820 N N . SER A 1 111 ? -0.702 5.510 3.075 1.00 90.94 111 SER A N 1
ATOM 821 C CA . SER A 1 111 ? -1.132 4.929 1.792 1.00 90.94 111 SER A CA 1
ATOM 822 C C . SER A 1 111 ? -1.645 5.933 0.745 1.00 90.94 111 SER A C 1
ATOM 824 O O . SER A 1 111 ? -1.675 5.612 -0.443 1.00 90.94 111 SER A O 1
ATOM 826 N N . THR A 1 112 ? -2.037 7.143 1.155 1.00 90.50 112 THR A N 1
ATOM 827 C CA . THR A 1 112 ? -2.490 8.202 0.242 1.00 90.50 112 THR A CA 1
ATOM 828 C C . THR A 1 112 ? -1.325 8.923 -0.437 1.00 90.50 112 THR A C 1
ATOM 830 O O . THR A 1 112 ? -1.501 9.474 -1.526 1.00 90.50 112 THR A O 1
ATOM 833 N N . PHE A 1 113 ? -0.115 8.868 0.129 1.00 90.81 113 PHE A N 1
ATOM 834 C CA . PHE A 1 113 ? 1.075 9.459 -0.475 1.00 90.81 113 PHE A CA 1
ATOM 835 C C . PHE A 1 113 ? 1.613 8.573 -1.602 1.00 90.81 113 PHE A C 1
ATOM 837 O O . PHE A 1 113 ? 2.163 7.494 -1.386 1.00 90.81 113 PHE A O 1
ATOM 844 N N . GLN A 1 114 ? 1.481 9.066 -2.833 1.00 87.00 114 GLN A N 1
ATOM 845 C CA . GLN A 1 114 ? 1.897 8.360 -4.052 1.00 87.00 114 GLN A CA 1
ATOM 846 C C . GLN A 1 114 ? 3.351 8.640 -4.462 1.00 87.00 114 GLN A C 1
ATOM 848 O O . GLN A 1 114 ? 3.848 8.066 -5.428 1.00 87.00 114 GLN A O 1
ATOM 853 N N . THR A 1 115 ? 4.044 9.543 -3.765 1.00 85.94 115 THR A N 1
ATOM 854 C CA . THR A 1 115 ? 5.428 9.913 -4.078 1.00 85.94 115 THR A CA 1
ATOM 855 C C . THR A 1 115 ? 6.320 9.707 -2.866 1.00 85.94 115 THR A C 1
ATOM 857 O O . THR A 1 115 ? 5.913 9.945 -1.730 1.00 85.94 115 THR A O 1
ATOM 860 N N . CYS A 1 116 ? 7.566 9.303 -3.117 1.00 86.00 116 CYS A N 1
ATOM 861 C CA . CYS A 1 116 ? 8.556 9.127 -2.059 1.00 86.00 116 CYS A CA 1
ATOM 862 C C . CYS A 1 116 ? 8.752 10.408 -1.244 1.00 86.00 116 CYS A C 1
ATOM 864 O O . CYS A 1 116 ? 8.729 10.350 -0.024 1.00 86.00 116 CYS A O 1
ATOM 866 N N . ALA A 1 117 ? 8.856 11.565 -1.910 1.00 85.81 117 ALA A N 1
ATOM 867 C CA . ALA A 1 117 ? 9.058 12.845 -1.239 1.00 85.81 117 ALA A CA 1
ATOM 868 C C . ALA A 1 117 ? 7.932 13.159 -0.243 1.00 85.81 117 ALA A C 1
ATOM 870 O O . ALA A 1 117 ? 8.231 13.442 0.912 1.00 85.81 117 ALA A O 1
ATOM 871 N N . ASN A 1 118 ? 6.665 13.027 -0.657 1.00 88.62 118 ASN A N 1
ATOM 872 C CA . ASN A 1 118 ? 5.524 13.284 0.226 1.00 88.62 118 ASN A CA 1
ATOM 873 C C . ASN A 1 118 ? 5.425 12.232 1.335 1.00 88.62 118 ASN A C 1
ATOM 875 O O . ASN A 1 118 ? 5.131 12.572 2.469 1.00 88.62 118 ASN A O 1
ATOM 879 N N . CYS A 1 119 ? 5.720 10.968 1.022 1.00 89.88 119 CYS A N 1
ATOM 880 C CA . CYS A 1 119 ? 5.731 9.895 2.010 1.00 89.88 119 CYS A CA 1
ATOM 881 C C . CYS A 1 119 ? 6.765 10.150 3.117 1.00 89.88 119 CYS A C 1
ATOM 883 O O . CYS A 1 119 ? 6.445 10.066 4.292 1.00 89.88 119 CYS A O 1
ATOM 885 N N . THR A 1 120 ? 8.000 10.494 2.744 1.00 87.56 120 THR A N 1
ATOM 886 C CA . THR A 1 120 ? 9.105 10.720 3.695 1.00 87.56 120 THR A CA 1
ATOM 887 C C . THR A 1 120 ? 9.109 12.113 4.330 1.00 87.56 120 THR A C 1
ATOM 889 O O . THR A 1 120 ? 9.986 12.401 5.138 1.00 87.56 120 THR A O 1
ATOM 892 N N . ALA A 1 121 ? 8.195 12.999 3.921 1.00 86.50 121 ALA A N 1
ATOM 893 C CA . ALA A 1 121 ? 7.955 14.269 4.605 1.00 86.50 121 ALA A CA 1
ATOM 894 C C . ALA A 1 121 ? 7.146 14.067 5.898 1.00 86.50 121 ALA A C 1
ATOM 896 O O . ALA A 1 121 ? 7.240 14.883 6.808 1.00 86.50 121 ALA A O 1
ATOM 897 N N . GLU A 1 122 ? 6.403 12.963 5.972 1.00 82.56 122 GLU A N 1
ATOM 898 C CA . GLU A 1 122 ? 5.666 12.504 7.144 1.00 82.56 122 GLU A CA 1
ATOM 899 C C . GLU A 1 122 ? 6.410 11.340 7.825 1.00 82.56 122 GLU A C 1
ATOM 901 O O . GLU A 1 122 ? 7.380 10.797 7.289 1.00 82.56 122 GLU A O 1
ATOM 906 N N . GLU A 1 123 ? 5.934 10.888 8.988 1.00 84.38 123 GLU A N 1
ATOM 907 C CA . GLU A 1 123 ? 6.487 9.725 9.710 1.00 84.38 123 GLU A CA 1
ATOM 908 C C . GLU A 1 123 ? 6.119 8.362 9.069 1.00 84.38 123 GLU A C 1
ATOM 910 O O . GLU A 1 123 ? 5.787 7.383 9.748 1.00 84.38 123 GLU A O 1
ATOM 915 N N . CYS A 1 124 ? 6.187 8.278 7.740 1.00 90.06 124 CYS A N 1
ATOM 916 C CA . CYS A 1 124 ? 5.870 7.090 6.954 1.00 90.06 124 CYS A CA 1
ATOM 917 C C . CYS A 1 124 ? 7.127 6.405 6.388 1.00 90.06 124 CYS A C 1
ATOM 919 O O . CYS A 1 124 ? 8.234 6.947 6.381 1.00 90.06 124 CYS A O 1
ATOM 921 N N . ILE A 1 125 ? 6.948 5.189 5.865 1.00 90.69 125 ILE A N 1
ATOM 922 C CA . ILE A 1 125 ? 7.996 4.439 5.165 1.00 90.69 125 ILE A CA 1
ATOM 923 C C . ILE A 1 125 ? 7.630 4.315 3.685 1.00 90.69 125 ILE A C 1
ATOM 925 O O . ILE A 1 125 ? 6.606 3.728 3.326 1.00 90.69 125 ILE A O 1
ATOM 929 N N . TRP A 1 126 ? 8.495 4.814 2.804 1.00 90.69 126 TRP A N 1
ATOM 930 C CA . TRP A 1 126 ? 8.369 4.610 1.365 1.00 90.69 126 TRP A CA 1
ATOM 931 C C . TRP A 1 126 ? 8.997 3.281 0.966 1.00 90.69 126 TRP A C 1
ATOM 933 O O . TRP A 1 126 ? 10.177 3.059 1.228 1.00 90.69 126 TRP A O 1
ATOM 943 N N . CYS A 1 127 ? 8.253 2.418 0.276 1.00 90.56 127 CYS A N 1
ATOM 944 C CA . CYS A 1 127 ? 8.803 1.219 -0.343 1.00 90.56 127 CYS A CA 1
ATOM 945 C C . CYS A 1 127 ? 8.972 1.426 -1.851 1.00 90.56 127 CYS A C 1
ATOM 947 O O . CYS A 1 127 ? 8.034 1.218 -2.622 1.00 90.56 127 CYS A O 1
ATOM 949 N N . ALA A 1 128 ? 10.181 1.767 -2.300 1.00 86.12 128 ALA A N 1
ATOM 950 C CA . ALA A 1 128 ? 10.470 1.986 -3.716 1.00 86.12 128 ALA A CA 1
ATOM 951 C C . ALA A 1 128 ? 10.285 0.710 -4.551 1.00 86.12 128 ALA A C 1
ATOM 953 O O . ALA A 1 128 ? 9.733 0.780 -5.646 1.00 86.12 128 ALA A O 1
ATOM 954 N N . SER A 1 129 ? 10.619 -0.463 -3.997 1.00 83.44 129 SER A N 1
ATOM 955 C CA . SER A 1 129 ? 10.409 -1.748 -4.689 1.00 83.44 129 SER A CA 1
ATOM 956 C C . SER A 1 129 ? 8.936 -2.111 -4.933 1.00 83.44 129 SER A C 1
ATOM 958 O O . SER A 1 129 ? 8.643 -2.960 -5.770 1.00 83.44 129 SER A O 1
ATOM 960 N N . ALA A 1 130 ? 8.007 -1.472 -4.210 1.00 85.62 130 ALA A N 1
ATOM 961 C CA . ALA A 1 130 ? 6.559 -1.669 -4.329 1.00 85.62 130 ALA A CA 1
ATOM 962 C C . ALA A 1 130 ? 5.809 -0.402 -4.780 1.00 85.62 130 ALA A C 1
ATOM 964 O O . ALA A 1 130 ? 4.595 -0.448 -4.940 1.00 85.62 130 ALA A O 1
ATOM 965 N N . GLY A 1 131 ? 6.516 0.721 -4.953 1.00 86.19 131 GLY A N 1
ATOM 966 C CA . GLY A 1 131 ? 5.950 1.981 -5.428 1.00 86.19 131 GLY A CA 1
ATOM 967 C C . GLY A 1 131 ? 4.860 2.549 -4.521 1.00 86.19 131 GLY A C 1
ATOM 968 O O . GLY A 1 131 ? 3.958 3.215 -5.016 1.00 86.19 131 GLY A O 1
ATOM 969 N N . ARG A 1 132 ? 4.901 2.257 -3.215 1.00 89.69 132 ARG A N 1
ATOM 970 C CA . ARG A 1 132 ? 3.859 2.680 -2.271 1.00 89.69 132 ARG A CA 1
ATOM 971 C C . ARG A 1 132 ? 4.424 3.107 -0.926 1.00 89.69 132 ARG A C 1
ATOM 973 O O . ARG A 1 132 ? 5.449 2.591 -0.475 1.00 89.69 132 ARG A O 1
ATOM 980 N N . CYS A 1 133 ? 3.697 4.004 -0.279 1.00 91.75 133 CYS A N 1
ATOM 981 C CA . CYS A 1 133 ? 3.953 4.463 1.075 1.00 91.75 133 CYS A CA 1
ATOM 982 C C . CYS A 1 133 ? 3.154 3.630 2.090 1.00 91.75 133 CYS A C 1
ATOM 984 O O . CYS A 1 133 ? 2.008 3.259 1.823 1.00 91.75 133 CYS A O 1
ATOM 986 N N . VAL A 1 134 ? 3.750 3.315 3.241 1.00 92.25 134 VAL A N 1
ATOM 987 C CA . VAL A 1 134 ? 3.107 2.553 4.323 1.00 92.25 134 VAL A CA 1
ATOM 988 C C . VAL A 1 134 ? 3.397 3.177 5.683 1.00 92.25 134 VAL A C 1
ATOM 990 O O . VAL A 1 134 ? 4.457 3.770 5.889 1.00 92.25 134 VAL A O 1
ATOM 993 N N . ASP A 1 135 ? 2.475 3.013 6.628 1.00 90.25 135 ASP A N 1
ATOM 994 C CA . ASP A 1 135 ? 2.698 3.392 8.021 1.00 90.25 135 ASP A CA 1
ATOM 995 C C . ASP A 1 135 ? 3.834 2.562 8.636 1.00 90.25 135 ASP A C 1
ATOM 997 O O . ASP A 1 135 ? 3.972 1.363 8.365 1.00 90.25 135 ASP A O 1
ATOM 1001 N N . LYS A 1 136 ? 4.622 3.179 9.522 1.00 87.44 136 LYS A N 1
ATOM 1002 C CA . LYS A 1 136 ? 5.761 2.532 10.194 1.00 87.44 136 LYS A CA 1
ATOM 1003 C C . LYS A 1 136 ? 5.370 1.232 10.899 1.00 87.44 136 LYS A C 1
ATOM 1005 O O . LYS A 1 136 ? 6.055 0.222 10.760 1.00 87.44 136 LYS A O 1
ATOM 1010 N N . ASN A 1 137 ? 4.228 1.230 11.583 1.00 87.06 137 ASN A N 1
ATOM 1011 C CA . ASN A 1 137 ? 3.733 0.051 12.299 1.00 87.06 137 ASN A CA 1
ATOM 1012 C C . ASN A 1 137 ? 3.076 -0.981 11.384 1.00 87.06 137 ASN A C 1
ATOM 1014 O O . ASN A 1 137 ? 2.995 -2.153 11.744 1.00 87.06 137 ASN A O 1
ATOM 1018 N N . ALA A 1 138 ? 2.648 -0.570 10.191 1.00 89.00 138 ALA A N 1
ATOM 1019 C CA . ALA A 1 138 ? 2.096 -1.466 9.188 1.00 89.00 138 ALA A CA 1
ATOM 1020 C C . ALA A 1 138 ? 3.182 -2.091 8.303 1.00 89.00 138 ALA A C 1
ATOM 1022 O O . ALA A 1 138 ? 2.875 -3.022 7.565 1.00 89.00 138 ALA A O 1
ATOM 1023 N N . TYR A 1 139 ? 4.434 -1.617 8.349 1.00 86.88 139 TYR A N 1
ATOM 1024 C CA . TYR A 1 139 ? 5.505 -2.085 7.463 1.00 86.88 139 TYR A CA 1
ATOM 1025 C C . TYR A 1 139 ? 5.743 -3.597 7.567 1.00 86.88 139 TYR A C 1
ATOM 1027 O O . TYR A 1 139 ? 5.767 -4.283 6.545 1.00 86.88 139 TYR A O 1
ATOM 1035 N N . GLY A 1 140 ? 5.845 -4.134 8.790 1.00 87.00 140 GLY A N 1
ATOM 1036 C CA . GLY A 1 140 ? 6.056 -5.569 9.017 1.00 87.00 140 GLY A CA 1
ATOM 1037 C C . GLY A 1 140 ? 4.902 -6.434 8.501 1.00 87.00 140 GLY A C 1
ATOM 1038 O O . GLY A 1 140 ? 5.137 -7.441 7.837 1.00 87.00 140 GLY A O 1
ATOM 1039 N N . ALA A 1 141 ? 3.660 -6.000 8.733 1.00 85.38 141 ALA A N 1
ATOM 1040 C CA . ALA A 1 141 ? 2.462 -6.676 8.232 1.00 85.38 141 ALA A CA 1
ATOM 1041 C C . ALA A 1 141 ? 2.300 -6.533 6.705 1.00 85.38 141 ALA A C 1
ATOM 1043 O O . ALA A 1 141 ? 1.840 -7.448 6.030 1.00 85.38 141 ALA A O 1
ATOM 1044 N N . SER A 1 142 ? 2.709 -5.391 6.148 1.00 86.00 142 SER A N 1
ATOM 1045 C CA . SER A 1 142 ? 2.614 -5.068 4.720 1.00 86.00 142 SER A CA 1
ATOM 1046 C C . SER A 1 142 ? 3.651 -5.792 3.868 1.00 86.00 142 SER A C 1
ATOM 1048 O O . SER A 1 142 ? 3.430 -5.985 2.670 1.00 86.00 142 SER A O 1
ATOM 1050 N N . PHE A 1 143 ? 4.792 -6.140 4.461 1.00 88.56 143 PHE A N 1
ATOM 1051 C CA . PHE A 1 143 ? 5.926 -6.761 3.786 1.00 88.56 143 PHE A CA 1
ATOM 1052 C C . PHE A 1 143 ? 6.495 -7.922 4.618 1.00 88.56 143 PHE A C 1
ATOM 1054 O O . PHE A 1 143 ? 7.667 -7.875 5.013 1.00 88.56 143 PHE A O 1
ATOM 1061 N N . PRO A 1 144 ? 5.704 -8.986 4.864 1.00 85.25 144 PRO A N 1
ATOM 1062 C CA . PRO A 1 144 ? 6.187 -10.160 5.580 1.00 85.25 144 PRO A CA 1
ATOM 1063 C C . PRO A 1 144 ? 7.428 -10.728 4.882 1.00 85.25 144 PRO A C 1
ATOM 1065 O O . PRO A 1 144 ? 7.551 -10.662 3.655 1.00 85.25 144 PRO A O 1
ATOM 1068 N N . LEU A 1 145 ? 8.367 -11.257 5.672 1.00 82.44 145 LEU A N 1
ATOM 1069 C CA . LEU A 1 145 ? 9.651 -11.798 5.196 1.00 82.44 145 LEU A CA 1
ATOM 1070 C C . LEU A 1 145 ? 10.554 -10.771 4.481 1.00 82.44 145 LEU A C 1
ATOM 1072 O O . LEU A 1 145 ? 11.409 -11.148 3.683 1.00 82.44 145 LEU A O 1
ATOM 1076 N N . GLY A 1 146 ? 10.373 -9.471 4.738 1.00 77.62 146 GLY A N 1
ATOM 1077 C CA . GLY A 1 146 ? 11.173 -8.433 4.082 1.00 77.62 146 GLY A CA 1
ATOM 1078 C C . GLY A 1 146 ? 10.789 -8.239 2.614 1.00 77.62 146 GLY A C 1
ATOM 1079 O O . GLY A 1 146 ? 11.642 -8.002 1.760 1.00 77.62 146 GLY A O 1
ATOM 1080 N N . GLY A 1 147 ? 9.491 -8.330 2.307 1.00 82.44 147 GLY A N 1
ATOM 1081 C CA . GLY A 1 147 ? 8.961 -8.169 0.950 1.00 82.44 147 GLY A CA 1
ATOM 1082 C C . GLY A 1 147 ? 9.289 -6.827 0.276 1.00 82.44 147 GLY A C 1
ATOM 1083 O O . GLY A 1 147 ? 9.175 -6.734 -0.946 1.00 82.44 147 GLY A O 1
ATOM 1084 N N . CYS A 1 148 ? 9.720 -5.819 1.043 1.00 87.06 148 CYS A N 1
ATOM 1085 C CA . CYS A 1 148 ? 10.283 -4.575 0.539 1.00 87.06 148 CYS A CA 1
ATOM 1086 C C . CYS A 1 148 ? 11.810 -4.569 0.696 1.00 87.06 148 CYS A C 1
ATOM 1088 O O . CYS A 1 148 ? 12.331 -4.563 1.810 1.00 87.06 148 CYS A O 1
ATOM 1090 N N . ARG A 1 149 ? 12.531 -4.542 -0.431 1.00 80.06 149 ARG A N 1
ATOM 1091 C CA . ARG A 1 149 ? 14.009 -4.590 -0.463 1.00 80.06 149 ARG A CA 1
ATOM 1092 C C . ARG A 1 149 ? 14.667 -3.220 -0.634 1.00 80.06 149 ARG A C 1
ATOM 1094 O O . ARG A 1 149 ? 15.880 -3.109 -0.533 1.00 80.06 149 ARG A O 1
ATOM 1101 N N . ALA A 1 150 ? 13.861 -2.202 -0.908 1.00 84.06 150 ALA A N 1
ATOM 1102 C CA . ALA A 1 150 ? 14.279 -0.827 -1.126 1.00 84.06 150 ALA A CA 1
ATOM 1103 C C . ALA A 1 150 ? 13.279 0.084 -0.417 1.00 84.06 150 ALA A C 1
ATOM 1105 O O . ALA A 1 150 ? 12.249 0.443 -0.993 1.00 84.06 150 ALA A O 1
ATOM 1106 N N . TRP A 1 151 ? 13.560 0.396 0.845 1.00 85.75 151 TRP A N 1
ATOM 1107 C CA . TRP A 1 151 ? 12.736 1.273 1.669 1.00 85.75 151 TRP A CA 1
ATOM 1108 C C . TRP A 1 151 ? 13.506 2.533 2.071 1.00 85.75 151 TRP A C 1
ATOM 1110 O O . TRP A 1 151 ? 14.738 2.527 2.091 1.00 85.75 151 TRP A O 1
ATOM 1120 N N . SER A 1 152 ? 12.780 3.608 2.370 1.00 84.62 152 SER A N 1
ATOM 1121 C CA . SER A 1 152 ? 13.337 4.831 2.949 1.00 84.62 152 SER A CA 1
ATOM 1122 C C . SER A 1 152 ? 12.335 5.514 3.871 1.00 84.62 152 SER A C 1
ATOM 1124 O O . SER A 1 152 ? 11.132 5.510 3.614 1.00 84.62 152 SER A O 1
ATOM 1126 N N . THR A 1 153 ? 12.855 6.123 4.931 1.00 85.44 153 THR A N 1
ATOM 1127 C CA . THR A 1 153 ? 12.142 7.047 5.826 1.00 85.44 153 THR A CA 1
ATOM 1128 C C . THR A 1 153 ? 12.635 8.483 5.675 1.00 85.44 153 THR A C 1
ATOM 1130 O O . THR A 1 153 ? 12.208 9.356 6.418 1.00 85.44 153 THR A O 1
ATOM 1133 N N . SER A 1 154 ? 13.579 8.737 4.765 1.00 78.06 154 SER A N 1
ATOM 1134 C CA . SER A 1 154 ? 14.177 10.054 4.573 1.00 78.06 154 SER A CA 1
ATOM 1135 C C . SER A 1 154 ? 14.149 10.485 3.109 1.00 78.06 154 SER A C 1
ATOM 1137 O O . SER A 1 154 ? 14.332 9.700 2.170 1.00 78.06 154 SER A O 1
ATOM 1139 N N . SER A 1 155 ? 13.932 11.784 2.931 1.00 65.12 155 SER A N 1
ATOM 1140 C CA . SER A 1 155 ? 13.923 12.464 1.638 1.00 65.12 155 SER A CA 1
ATOM 1141 C C . SER A 1 155 ? 15.327 12.831 1.135 1.00 65.12 155 SER A C 1
ATOM 1143 O O . SER A 1 155 ? 15.446 13.343 0.022 1.00 65.12 155 SER A O 1
ATOM 1145 N N . GLY A 1 156 ? 16.387 12.578 1.919 1.00 56.59 156 GLY A N 1
ATOM 1146 C CA . GLY A 1 156 ? 17.765 13.018 1.657 1.00 56.59 156 GLY A CA 1
ATOM 1147 C C . GLY A 1 156 ? 18.728 11.935 1.147 1.00 56.59 156 GLY A C 1
ATOM 1148 O O . GLY A 1 156 ? 18.472 10.738 1.246 1.00 56.59 156 GLY A O 1
ATOM 1149 N N . SER A 1 157 ? 19.875 12.379 0.621 1.00 46.62 157 SER A N 1
ATOM 1150 C CA . SER A 1 157 ? 21.004 11.548 0.185 1.00 46.62 157 SER A CA 1
ATOM 1151 C C . SER A 1 157 ? 21.786 11.005 1.390 1.00 46.62 157 SER A C 1
ATOM 1153 O O . SER A 1 157 ? 22.648 11.700 1.926 1.00 46.62 157 SER A O 1
ATOM 1155 N N . GLY A 1 158 ? 21.491 9.786 1.844 1.00 43.41 158 GLY A N 1
ATOM 1156 C CA . GLY A 1 158 ? 22.146 9.184 3.011 1.00 43.41 158 GLY A CA 1
ATOM 1157 C C . GLY A 1 158 ? 22.544 7.729 2.783 1.00 43.41 158 GLY A C 1
ATOM 1158 O O . GLY A 1 158 ? 21.719 6.908 2.399 1.00 43.41 158 GLY A O 1
ATOM 1159 N N . ALA A 1 159 ? 23.825 7.443 3.008 1.00 37.41 159 ALA A N 1
ATOM 1160 C CA . ALA A 1 159 ? 24.487 6.158 2.835 1.00 37.41 159 ALA A CA 1
ATOM 1161 C C . ALA A 1 159 ? 23.915 5.046 3.734 1.00 37.41 159 ALA A C 1
ATOM 1163 O O . ALA A 1 159 ? 23.582 5.283 4.891 1.00 37.41 159 ALA A O 1
ATOM 1164 N N . GLY A 1 160 ? 23.893 3.817 3.207 1.00 39.53 160 GLY A N 1
ATOM 1165 C CA . GLY A 1 160 ? 23.570 2.605 3.967 1.00 39.53 160 GLY A CA 1
ATOM 1166 C C . GLY A 1 160 ? 22.306 1.895 3.488 1.00 39.53 160 GLY A C 1
ATOM 1167 O O . GLY A 1 160 ? 21.327 1.835 4.215 1.00 39.53 160 GLY A O 1
ATOM 1168 N N . GLY A 1 161 ? 22.307 1.359 2.264 1.00 44.62 161 GLY A N 1
ATOM 1169 C CA . GLY A 1 161 ? 21.316 0.373 1.795 1.00 44.62 161 GLY A CA 1
ATOM 1170 C C . GLY A 1 161 ? 19.847 0.821 1.678 1.00 44.62 161 GLY A C 1
ATOM 1171 O O . GLY A 1 161 ? 19.041 0.058 1.151 1.00 44.62 161 GLY A O 1
ATOM 1172 N N . ALA A 1 162 ? 19.486 2.027 2.124 1.00 52.12 162 ALA A N 1
ATOM 1173 C CA . ALA A 1 162 ? 18.160 2.613 1.958 1.00 52.12 162 ALA A CA 1
ATOM 1174 C C . ALA A 1 162 ? 18.000 3.180 0.539 1.00 52.12 162 ALA A C 1
ATOM 1176 O O . ALA A 1 162 ? 18.858 3.911 0.040 1.00 52.12 162 ALA A O 1
ATOM 1177 N N . ALA A 1 163 ? 16.889 2.859 -0.123 1.00 55.06 163 ALA A N 1
ATOM 1178 C CA . ALA A 1 163 ? 16.602 3.395 -1.447 1.00 55.06 163 ALA A CA 1
ATOM 1179 C C . ALA A 1 163 ? 16.102 4.833 -1.313 1.00 55.06 163 ALA A C 1
ATOM 1181 O O . ALA A 1 163 ? 14.931 5.066 -1.021 1.00 55.06 163 ALA A O 1
ATOM 1182 N N . TRP A 1 164 ? 16.982 5.807 -1.536 1.00 67.69 164 TRP A N 1
ATOM 1183 C CA . TRP A 1 164 ? 16.586 7.212 -1.582 1.00 67.69 164 TRP A CA 1
ATOM 1184 C C . TRP A 1 164 ? 15.519 7.437 -2.668 1.00 67.69 164 TRP A C 1
ATOM 1186 O O . TRP A 1 164 ? 15.506 6.760 -3.698 1.00 67.69 164 TRP A O 1
ATOM 1196 N N . CYS A 1 165 ? 14.656 8.439 -2.490 1.00 65.19 165 CYS A N 1
ATOM 1197 C CA . CYS A 1 165 ? 13.691 8.900 -3.489 1.00 65.19 165 CYS A CA 1
ATOM 1198 C C . CYS A 1 165 ? 14.295 9.157 -4.887 1.00 65.19 165 CYS A C 1
ATOM 1200 O O . CYS A 1 165 ? 13.560 9.162 -5.876 1.00 65.19 165 CYS A O 1
ATOM 1202 N N . GLY A 1 166 ? 15.618 9.355 -4.987 1.00 57.78 166 GLY A N 1
ATOM 1203 C CA . GLY A 1 166 ? 16.357 9.443 -6.249 1.00 57.78 166 GLY A CA 1
ATOM 1204 C C . GLY A 1 166 ? 16.759 8.100 -6.881 1.00 57.78 166 GLY A C 1
ATOM 1205 O O . GLY A 1 166 ? 16.891 8.042 -8.099 1.00 57.78 166 GLY A O 1
ATOM 1206 N N . ALA A 1 167 ? 16.901 7.015 -6.110 1.00 58.31 167 ALA A N 1
ATOM 1207 C CA . ALA A 1 167 ? 17.396 5.720 -6.599 1.00 58.31 167 ALA A CA 1
ATOM 1208 C C . ALA A 1 167 ? 16.460 5.090 -7.645 1.00 58.31 167 ALA A C 1
ATOM 1210 O O . ALA A 1 167 ? 16.911 4.616 -8.684 1.00 58.31 167 ALA A O 1
ATOM 1211 N N . ALA A 1 168 ? 15.141 5.211 -7.453 1.00 56.50 168 ALA A N 1
ATOM 1212 C CA . ALA A 1 168 ? 14.154 4.772 -8.444 1.00 56.50 168 ALA A CA 1
ATOM 1213 C C . ALA A 1 168 ? 14.268 5.524 -9.791 1.00 56.50 168 ALA A C 1
ATOM 1215 O O . ALA A 1 168 ? 13.830 5.014 -10.818 1.00 56.50 168 ALA A O 1
ATOM 1216 N N . ARG A 1 169 ? 14.877 6.721 -9.825 1.00 60.62 169 ARG A N 1
ATOM 1217 C CA . ARG A 1 169 ? 15.086 7.494 -11.067 1.00 60.62 169 ARG A CA 1
ATOM 1218 C C . ARG A 1 169 ? 16.281 6.981 -11.884 1.00 60.62 169 ARG A C 1
ATOM 1220 O O . ARG A 1 169 ? 16.421 7.380 -13.035 1.00 60.62 169 ARG A O 1
ATOM 1227 N N . GLY A 1 170 ? 17.109 6.095 -11.323 1.00 76.44 170 GLY A N 1
ATOM 1228 C CA . GLY A 1 170 ? 18.291 5.524 -11.975 1.00 76.44 170 GLY A CA 1
ATOM 1229 C C . GLY A 1 170 ? 18.031 4.270 -12.816 1.00 76.44 170 GLY A C 1
ATOM 1230 O O . GLY A 1 170 ? 18.918 3.866 -13.560 1.00 76.44 170 GLY A O 1
ATOM 1231 N N . CYS A 1 171 ? 16.834 3.670 -12.759 1.00 85.50 171 CYS A N 1
ATOM 1232 C CA . CYS A 1 171 ? 16.566 2.384 -13.418 1.00 85.50 171 CYS A CA 1
ATOM 1233 C C . CYS A 1 171 ? 16.864 2.398 -14.923 1.00 85.50 171 CYS A C 1
ATOM 1235 O O . CYS A 1 171 ? 17.449 1.454 -15.444 1.00 85.50 171 CYS A O 1
ATOM 1237 N N . ALA A 1 172 ? 16.541 3.497 -15.609 1.00 85.31 172 ALA A N 1
ATOM 1238 C CA . ALA A 1 172 ? 16.761 3.639 -17.048 1.00 85.31 172 ALA A CA 1
ATOM 1239 C C . ALA A 1 172 ? 18.248 3.595 -17.464 1.00 85.31 172 ALA A C 1
ATOM 1241 O O . ALA A 1 172 ? 18.538 3.419 -18.645 1.00 85.31 172 ALA A O 1
ATOM 1242 N N . ALA A 1 173 ? 19.193 3.725 -16.524 1.00 87.12 173 ALA A N 1
ATOM 1243 C CA . ALA A 1 173 ? 20.620 3.559 -16.799 1.00 87.12 173 ALA A CA 1
ATOM 1244 C C . ALA A 1 173 ? 21.003 2.094 -17.086 1.00 87.12 173 ALA A C 1
ATOM 1246 O O . ALA A 1 173 ? 22.044 1.829 -17.690 1.00 87.12 173 ALA A O 1
ATOM 1247 N N . HIS A 1 174 ? 20.174 1.130 -16.671 1.00 87.44 174 HIS A N 1
ATOM 1248 C CA . HIS A 1 174 ? 20.413 -0.287 -16.914 1.00 87.44 174 HIS A CA 1
ATOM 1249 C C . HIS A 1 174 ? 19.761 -0.735 -18.225 1.00 87.44 174 HIS A C 1
ATOM 1251 O O . HIS A 1 174 ? 18.542 -0.842 -18.338 1.00 87.44 174 HIS A O 1
ATOM 1257 N N . VAL A 1 175 ? 20.598 -1.069 -19.206 1.00 87.19 175 VAL A N 1
ATOM 1258 C CA . VAL A 1 175 ? 20.176 -1.546 -20.537 1.00 87.19 175 VAL A CA 1
ATOM 1259 C C . VAL A 1 175 ? 20.067 -3.073 -20.638 1.00 87.19 175 VAL A C 1
ATOM 1261 O O . VAL A 1 175 ? 19.826 -3.609 -21.715 1.00 87.19 175 VAL A O 1
ATOM 1264 N N . SER A 1 176 ? 20.271 -3.794 -19.532 1.00 87.31 176 SER A N 1
ATOM 1265 C CA . SER A 1 176 ? 20.212 -5.258 -19.485 1.00 87.31 176 SER A CA 1
ATOM 1266 C C . SER A 1 176 ? 19.575 -5.777 -18.193 1.00 87.31 176 SER A C 1
ATOM 1268 O O . SER A 1 176 ? 19.631 -5.138 -17.137 1.00 87.31 176 SER A O 1
ATOM 1270 N N . CYS A 1 177 ? 18.970 -6.966 -18.282 1.00 87.81 177 CYS A N 1
ATOM 1271 C CA . CYS A 1 177 ? 18.179 -7.574 -17.211 1.00 87.81 177 CYS A CA 1
ATOM 1272 C C . CYS A 1 177 ? 18.970 -7.792 -15.910 1.00 87.81 177 CYS A C 1
ATOM 1274 O O . CYS A 1 177 ? 18.471 -7.477 -14.833 1.00 87.81 177 CYS A O 1
ATOM 1276 N N . GLY A 1 178 ? 20.211 -8.285 -15.993 1.00 88.75 178 GLY A N 1
ATOM 1277 C CA . GLY A 1 178 ? 21.036 -8.594 -14.816 1.00 88.75 178 GLY A CA 1
ATOM 1278 C C . GLY A 1 178 ? 21.272 -7.380 -13.904 1.00 88.75 178 GLY A C 1
ATOM 1279 O O . GLY A 1 178 ? 20.817 -7.398 -12.761 1.00 88.75 178 GLY A O 1
ATOM 1280 N N . PRO A 1 179 ? 21.916 -6.306 -14.402 1.00 87.44 179 PRO A N 1
ATOM 1281 C CA . PRO A 1 179 ? 22.106 -5.063 -13.655 1.00 87.44 179 PRO A CA 1
ATOM 1282 C C . PRO A 1 179 ? 20.790 -4.424 -13.200 1.00 87.44 179 PRO A C 1
ATOM 1284 O O . PRO A 1 179 ? 20.695 -3.993 -12.057 1.00 87.44 179 PRO A O 1
ATOM 1287 N N . CYS A 1 180 ? 19.749 -4.439 -14.042 1.00 88.12 180 CYS A N 1
ATOM 1288 C CA . CYS A 1 180 ? 18.438 -3.904 -13.670 1.00 88.12 1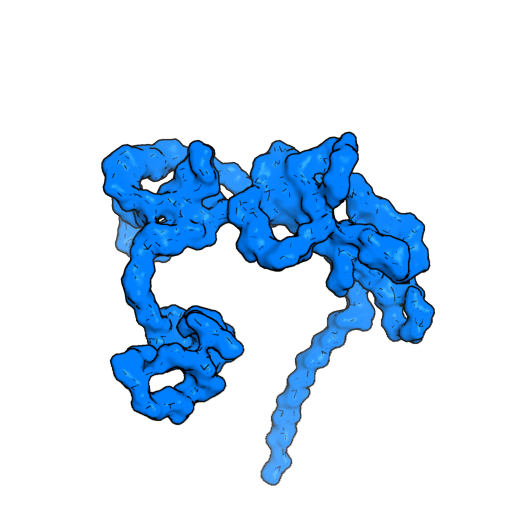80 CYS A CA 1
ATOM 1289 C C . CYS A 1 180 ? 17.839 -4.619 -12.451 1.00 88.12 180 CYS A C 1
ATOM 1291 O O . CYS A 1 180 ? 17.314 -3.987 -11.542 1.00 88.12 180 CYS A O 1
ATOM 1293 N N . ARG A 1 181 ? 17.933 -5.952 -12.413 1.00 85.69 181 ARG A N 1
ATOM 1294 C CA . ARG A 1 181 ? 17.408 -6.770 -11.313 1.00 85.69 181 ARG A CA 1
ATOM 1295 C C . ARG A 1 181 ? 18.284 -6.756 -10.062 1.00 85.69 181 ARG A C 1
ATOM 1297 O O . ARG A 1 181 ? 17.818 -7.191 -9.005 1.00 85.69 181 ARG A O 1
ATOM 1304 N N . ALA A 1 182 ? 19.537 -6.324 -10.187 1.00 86.31 182 ALA A N 1
ATOM 1305 C CA . ALA A 1 182 ? 20.423 -6.116 -9.051 1.00 86.31 182 ALA A CA 1
ATOM 1306 C C . ALA A 1 182 ? 20.012 -4.873 -8.247 1.00 86.31 182 ALA A C 1
ATOM 1308 O O . ALA A 1 182 ? 20.156 -4.883 -7.025 1.00 86.31 182 ALA A O 1
ATOM 1309 N N . GLU A 1 183 ? 19.443 -3.858 -8.907 1.00 86.31 183 GLU A N 1
ATOM 1310 C CA . GLU A 1 183 ? 18.920 -2.657 -8.257 1.00 86.31 183 GLU A CA 1
ATOM 1311 C C . GLU A 1 183 ? 17.566 -2.953 -7.575 1.00 86.31 183 GLU A C 1
ATOM 1313 O O . GLU A 1 183 ? 16.575 -3.248 -8.252 1.00 86.31 183 GLU A O 1
ATOM 1318 N N . PRO A 1 184 ? 17.464 -2.890 -6.233 1.00 83.88 184 PRO A N 1
ATOM 1319 C CA . PRO A 1 184 ? 16.267 -3.352 -5.529 1.00 83.88 184 PRO A CA 1
ATOM 1320 C C . PRO A 1 184 ? 15.001 -2.520 -5.793 1.00 83.88 184 PRO A C 1
ATOM 1322 O O . PRO A 1 184 ? 13.899 -3.012 -5.541 1.00 83.88 184 PRO A O 1
ATOM 1325 N N . ALA A 1 185 ? 15.147 -1.282 -6.282 1.00 85.38 185 ALA A N 1
ATOM 1326 C CA . ALA A 1 185 ? 14.054 -0.373 -6.645 1.00 85.38 185 ALA A CA 1
ATOM 1327 C C . ALA A 1 185 ? 13.657 -0.425 -8.137 1.00 85.38 185 ALA A C 1
ATOM 1329 O O . ALA A 1 185 ? 12.844 0.396 -8.580 1.00 85.38 185 ALA A O 1
ATOM 1330 N N . CYS A 1 186 ? 14.219 -1.359 -8.910 1.00 87.00 186 CYS A N 1
ATOM 1331 C CA . CYS A 1 186 ? 13.964 -1.497 -10.339 1.00 87.00 186 CYS A CA 1
ATOM 1332 C C . CYS A 1 186 ? 13.369 -2.864 -10.704 1.00 87.00 186 CYS A C 1
ATOM 1334 O O . CYS A 1 186 ? 13.500 -3.857 -9.984 1.00 87.00 186 CYS A O 1
ATOM 1336 N N . GLY A 1 187 ? 12.692 -2.902 -11.851 1.00 87.56 187 GLY A N 1
ATOM 1337 C CA . GLY A 1 187 ? 12.130 -4.101 -12.462 1.00 87.56 187 GLY A CA 1
ATOM 1338 C C . GLY A 1 187 ? 12.417 -4.137 -13.962 1.00 87.56 187 GLY A C 1
ATOM 1339 O O . GLY A 1 187 ? 12.361 -3.110 -14.641 1.00 87.56 187 GLY A O 1
ATOM 1340 N N . TRP A 1 188 ? 12.723 -5.329 -14.478 1.00 88.62 188 TRP A N 1
ATOM 1341 C CA . TRP A 1 188 ? 12.947 -5.546 -15.907 1.00 88.62 188 TRP A CA 1
ATOM 1342 C C . TRP A 1 188 ? 11.625 -5.794 -16.629 1.00 88.62 188 TRP A C 1
ATOM 1344 O O . TRP A 1 188 ? 10.832 -6.642 -16.219 1.00 88.62 188 TRP A O 1
ATOM 1354 N N . CYS A 1 189 ? 11.413 -5.051 -17.705 1.00 89.81 189 CYS A N 1
ATOM 1355 C CA . CYS A 1 189 ? 10.277 -5.165 -18.600 1.00 89.81 189 CYS A CA 1
ATOM 1356 C C . CYS A 1 189 ? 10.737 -5.854 -19.884 1.00 89.81 189 CYS A C 1
ATOM 1358 O O . CYS A 1 189 ? 11.288 -5.192 -20.760 1.00 89.81 189 CYS A O 1
ATOM 1360 N N . ASP A 1 190 ? 10.582 -7.174 -19.964 1.00 85.81 190 ASP A N 1
ATOM 1361 C CA . ASP A 1 190 ? 10.938 -7.939 -21.164 1.00 85.81 190 ASP A CA 1
ATOM 1362 C C . ASP A 1 190 ? 9.975 -7.620 -22.321 1.00 85.81 190 ASP A C 1
ATOM 1364 O O . ASP A 1 190 ? 8.780 -7.412 -22.090 1.00 85.81 190 ASP A O 1
ATOM 1368 N N . ASP A 1 191 ? 10.487 -7.569 -23.553 1.00 81.31 191 ASP A N 1
ATOM 1369 C CA . ASP A 1 191 ? 9.681 -7.294 -24.751 1.00 81.31 191 ASP A CA 1
ATOM 1370 C C . ASP A 1 191 ? 8.850 -8.501 -25.231 1.00 81.31 191 ASP A C 1
ATOM 1372 O O . ASP A 1 191 ? 8.057 -8.373 -26.166 1.00 81.31 191 ASP A O 1
ATOM 1376 N N . GLY A 1 192 ? 8.997 -9.665 -24.589 1.00 77.25 192 GLY A N 1
ATOM 1377 C CA . GLY A 1 192 ? 8.253 -10.886 -24.898 1.00 77.25 192 GLY A CA 1
ATOM 1378 C C . GLY A 1 192 ? 8.762 -11.620 -26.141 1.00 77.25 192 GLY A C 1
ATOM 1379 O O . GLY A 1 192 ? 8.226 -12.671 -26.491 1.00 77.25 192 GLY A O 1
ATOM 1380 N N . ALA A 1 193 ? 9.814 -11.123 -26.803 1.00 79.19 193 ALA A N 1
ATOM 1381 C CA . ALA A 1 193 ? 10.373 -11.749 -28.001 1.00 79.19 193 ALA A CA 1
ATOM 1382 C C . ALA A 1 193 ? 11.297 -12.940 -27.682 1.00 79.19 193 ALA A C 1
ATO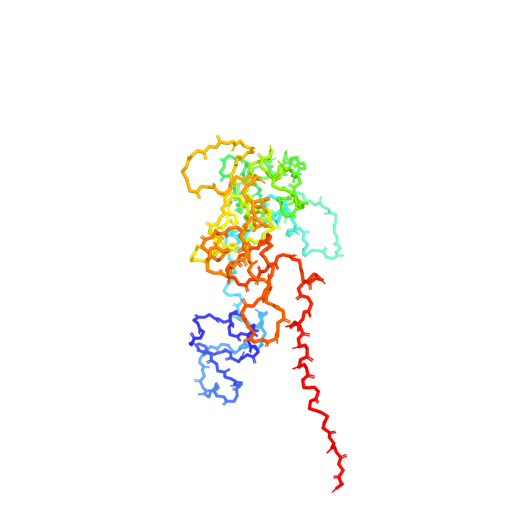M 1384 O O . ALA A 1 193 ? 11.858 -13.548 -28.594 1.00 79.19 193 ALA A O 1
ATOM 1385 N N . GLY A 1 194 ? 11.519 -13.253 -26.398 1.00 71.94 194 GLY A N 1
ATOM 1386 C CA . GLY A 1 194 ? 12.431 -14.321 -25.973 1.00 71.94 194 GLY A CA 1
ATOM 1387 C C . GLY A 1 194 ? 13.906 -14.023 -26.268 1.00 71.94 194 GLY A C 1
ATOM 1388 O O . GLY A 1 194 ? 14.748 -14.911 -26.163 1.00 71.94 194 GLY A O 1
ATOM 1389 N N . THR A 1 195 ? 14.237 -12.777 -26.626 1.00 78.44 195 THR A N 1
ATOM 1390 C CA . THR A 1 195 ? 15.610 -12.345 -26.939 1.00 78.44 195 THR A CA 1
ATOM 1391 C C . THR A 1 195 ? 16.377 -11.846 -25.708 1.00 78.44 195 THR A C 1
ATOM 1393 O O . THR A 1 195 ? 17.565 -11.536 -25.807 1.00 78.44 195 THR A O 1
ATOM 1396 N N . GLY A 1 196 ? 15.706 -11.747 -24.552 1.00 75.31 196 GLY A N 1
ATOM 1397 C CA . GLY A 1 196 ? 16.239 -11.152 -23.322 1.00 75.31 196 GLY A CA 1
ATOM 1398 C C . GLY A 1 196 ? 16.377 -9.626 -23.381 1.00 75.31 196 GLY A C 1
ATOM 1399 O O . GLY A 1 196 ? 17.060 -9.036 -22.538 1.00 75.31 196 GLY A O 1
ATOM 1400 N N . ARG A 1 197 ? 15.774 -8.989 -24.392 1.00 82.62 197 ARG A N 1
ATOM 1401 C CA . ARG A 1 197 ? 15.705 -7.535 -24.554 1.00 82.62 197 ARG A CA 1
ATOM 1402 C C . ARG A 1 197 ? 14.497 -6.974 -23.818 1.00 82.62 197 ARG A C 1
ATOM 1404 O O . ARG A 1 197 ? 13.513 -7.656 -23.556 1.00 82.62 197 ARG A O 1
ATOM 1411 N N . GLY A 1 198 ? 14.604 -5.711 -23.440 1.00 88.00 198 GLY A N 1
ATOM 1412 C CA . GLY A 1 198 ? 13.619 -5.083 -22.585 1.00 88.00 198 GLY A CA 1
ATOM 1413 C C . GLY A 1 198 ? 14.073 -3.725 -22.090 1.00 88.00 198 GLY A C 1
ATOM 1414 O O . GLY A 1 198 ? 15.118 -3.208 -22.493 1.00 88.00 198 GLY A O 1
ATOM 1415 N N . VAL A 1 199 ? 13.267 -3.150 -21.208 1.00 89.62 199 VAL A N 1
ATOM 1416 C CA . VAL A 1 199 ? 13.507 -1.837 -20.611 1.00 89.62 199 VAL A CA 1
ATOM 1417 C C . VAL A 1 199 ? 13.544 -1.976 -19.096 1.00 89.62 199 VAL A C 1
ATOM 1419 O O . VAL A 1 199 ? 12.697 -2.637 -18.497 1.00 89.62 199 VAL A O 1
ATOM 1422 N N . CYS A 1 200 ? 14.516 -1.338 -18.451 1.00 88.62 200 CYS A N 1
ATOM 1423 C CA . CYS A 1 200 ? 14.545 -1.255 -16.999 1.00 88.62 200 CYS A CA 1
ATOM 1424 C C . CYS A 1 200 ? 13.721 -0.060 -16.511 1.00 88.62 200 CYS A C 1
ATOM 1426 O O . CYS A 1 200 ? 13.936 1.075 -16.940 1.00 88.62 200 CYS A O 1
ATOM 1428 N N . LEU A 1 201 ? 12.781 -0.309 -15.602 1.00 88.56 201 LEU A N 1
ATOM 1429 C CA . LEU A 1 201 ? 11.843 0.692 -15.093 1.00 88.56 201 LEU A CA 1
ATOM 1430 C C . LEU A 1 201 ? 11.799 0.664 -13.557 1.00 88.56 201 LEU A C 1
ATOM 1432 O O . LEU A 1 201 ? 12.165 -0.354 -12.963 1.00 88.56 201 LEU A O 1
ATOM 1436 N N . PRO A 1 202 ? 11.318 1.737 -12.896 1.00 87.31 202 PRO A N 1
ATOM 1437 C CA . PRO A 1 202 ? 11.014 1.704 -11.466 1.00 87.31 202 PRO A CA 1
ATOM 1438 C C . PRO A 1 202 ? 10.102 0.521 -11.142 1.00 87.31 202 PRO A C 1
ATOM 1440 O O . PRO A 1 202 ? 9.110 0.290 -11.840 1.00 87.31 202 PRO A O 1
ATOM 1443 N N . GLY A 1 203 ? 10.437 -0.246 -10.112 1.00 84.75 203 GLY A N 1
ATOM 1444 C CA . GLY A 1 203 ? 9.827 -1.552 -9.900 1.00 84.75 203 GLY A CA 1
ATOM 1445 C C . GLY A 1 203 ? 10.420 -2.320 -8.739 1.00 84.75 203 GLY A C 1
ATOM 1446 O O . GLY A 1 203 ? 11.146 -1.781 -7.916 1.00 84.75 203 GLY A O 1
ATOM 1447 N N . GLY A 1 204 ? 10.145 -3.614 -8.708 1.00 79.94 204 GLY A N 1
ATOM 1448 C CA . GLY A 1 204 ? 10.903 -4.553 -7.894 1.00 79.94 204 GLY A CA 1
ATOM 1449 C C . GLY A 1 204 ? 11.256 -5.800 -8.692 1.00 79.94 204 GLY A C 1
ATOM 1450 O O . GLY A 1 204 ? 10.858 -5.965 -9.845 1.00 79.94 204 GLY A O 1
ATOM 1451 N N . ALA A 1 205 ? 11.925 -6.746 -8.034 1.00 69.75 205 ALA A N 1
ATOM 1452 C CA . ALA A 1 205 ? 12.374 -8.000 -8.645 1.00 69.75 205 ALA A CA 1
ATOM 1453 C C . ALA A 1 205 ? 11.256 -8.856 -9.283 1.00 69.75 205 ALA A C 1
ATOM 1455 O O . ALA A 1 205 ? 11.565 -9.768 -10.046 1.00 69.75 205 ALA A O 1
ATOM 1456 N N . ARG A 1 206 ? 9.983 -8.596 -8.948 1.00 69.44 206 ARG A N 1
ATOM 1457 C CA . ARG A 1 206 ? 8.811 -9.266 -9.532 1.00 69.44 206 ARG A CA 1
ATOM 1458 C C . ARG A 1 206 ? 8.310 -8.586 -10.806 1.00 69.44 206 ARG A C 1
ATOM 1460 O O . ARG A 1 206 ? 8.000 -9.283 -11.762 1.00 69.44 206 ARG A O 1
ATOM 1467 N N . SER A 1 207 ? 8.202 -7.258 -10.808 1.00 72.88 207 SER A N 1
ATOM 1468 C CA . SER A 1 207 ? 7.657 -6.497 -11.933 1.00 72.88 207 SER A CA 1
ATOM 1469 C C . SER A 1 207 ? 7.951 -4.995 -11.810 1.00 72.88 207 SER A C 1
ATOM 1471 O O . SER A 1 207 ? 8.092 -4.484 -10.693 1.00 72.88 207 SER A O 1
ATOM 1473 N N . PRO A 1 208 ? 7.986 -4.264 -12.935 1.00 79.62 208 PRO A N 1
ATOM 1474 C CA . PRO A 1 208 ? 7.974 -2.804 -12.942 1.00 79.62 208 PRO A CA 1
ATOM 1475 C C . PRO A 1 208 ? 6.609 -2.223 -12.528 1.00 79.62 208 PRO A C 1
ATOM 1477 O O . PRO A 1 208 ? 5.569 -2.850 -12.725 1.00 79.62 208 PRO A O 1
ATOM 1480 N N . HIS A 1 209 ? 6.604 -0.997 -11.998 1.00 77.94 209 HIS A N 1
ATOM 1481 C CA . HIS A 1 209 ? 5.402 -0.276 -11.528 1.00 77.94 209 HIS A CA 1
ATOM 1482 C C . HIS A 1 209 ? 4.534 0.289 -12.652 1.00 77.94 209 HIS A C 1
ATOM 1484 O O . HIS A 1 209 ? 3.478 0.861 -12.394 1.00 77.94 209 HIS A O 1
ATOM 1490 N N . ALA A 1 210 ? 4.978 0.159 -13.902 1.00 71.94 210 ALA A N 1
ATOM 1491 C CA . ALA A 1 210 ? 4.312 0.700 -15.078 1.00 71.94 210 ALA A CA 1
ATOM 1492 C C . ALA A 1 210 ? 3.668 -0.426 -15.912 1.00 71.94 210 ALA A C 1
ATOM 1494 O O . ALA A 1 210 ? 4.162 -0.750 -16.993 1.00 71.94 210 ALA A O 1
ATOM 1495 N N . PRO A 1 211 ? 2.538 -1.011 -15.468 1.00 61.38 211 PRO A N 1
ATOM 1496 C CA . PRO A 1 211 ? 1.893 -2.125 -16.164 1.00 61.38 211 PRO A CA 1
ATOM 1497 C C . PRO A 1 211 ? 1.382 -1.745 -17.560 1.00 61.38 211 PRO A C 1
ATOM 1499 O O . PRO A 1 211 ? 1.230 -2.613 -18.406 1.00 61.38 211 PRO A O 1
ATOM 1502 N N . ARG A 1 212 ? 1.141 -0.451 -17.827 1.00 66.94 212 ARG A N 1
ATOM 1503 C CA . ARG A 1 212 ? 0.756 0.037 -19.164 1.00 66.94 212 ARG A CA 1
ATOM 1504 C C . ARG A 1 212 ? 1.931 0.128 -20.137 1.00 66.94 212 ARG A C 1
ATOM 1506 O O . ARG A 1 212 ? 1.727 -0.027 -21.331 1.00 66.94 212 ARG A O 1
ATOM 1513 N N . VAL A 1 213 ? 3.137 0.385 -19.629 1.00 70.81 213 VAL A N 1
ATOM 1514 C CA . VAL A 1 213 ? 4.373 0.391 -20.431 1.00 70.81 213 VAL A CA 1
ATOM 1515 C C . VAL A 1 213 ? 4.848 -1.047 -20.652 1.00 70.81 213 VAL A C 1
ATOM 1517 O O . VAL A 1 213 ? 5.346 -1.380 -21.717 1.00 70.81 213 VAL A O 1
ATOM 1520 N N . CYS A 1 214 ? 4.597 -1.916 -19.672 1.00 72.06 214 CYS A N 1
ATOM 1521 C CA . CYS A 1 214 ? 4.916 -3.342 -19.689 1.00 72.06 214 CYS A CA 1
ATOM 1522 C C . CYS A 1 214 ? 3.687 -4.215 -19.931 1.00 72.06 214 CYS A C 1
ATOM 1524 O O . CYS A 1 214 ? 3.494 -5.233 -19.267 1.00 72.06 214 CYS A O 1
ATOM 1526 N N . ALA A 1 215 ? 2.833 -3.799 -20.867 1.00 58.66 215 ALA A N 1
ATOM 1527 C CA . ALA A 1 215 ? 1.559 -4.456 -21.144 1.00 58.66 215 ALA A CA 1
ATOM 1528 C C . ALA A 1 215 ? 1.708 -5.847 -21.787 1.00 58.66 215 ALA A C 1
ATOM 1530 O O . ALA A 1 215 ? 0.726 -6.580 -21.877 1.00 58.66 215 ALA A O 1
ATOM 1531 N N . GLN A 1 216 ? 2.917 -6.231 -22.210 1.00 56.38 216 GLN A N 1
ATOM 1532 C CA . GLN A 1 216 ? 3.105 -7.359 -23.118 1.00 56.38 216 GLN A CA 1
ATOM 1533 C C . GLN A 1 216 ? 2.755 -8.734 -22.520 1.00 56.38 216 GLN A C 1
ATOM 1535 O O . GLN A 1 216 ? 2.581 -9.675 -23.283 1.00 56.38 216 GLN A O 1
ATOM 1540 N N . HIS A 1 217 ? 2.562 -8.870 -21.200 1.00 49.06 217 HIS A N 1
ATOM 1541 C CA . HIS A 1 217 ? 2.139 -10.144 -20.597 1.00 49.06 217 HIS A CA 1
ATOM 1542 C C . HIS A 1 217 ? 1.163 -10.018 -19.420 1.00 49.06 217 HIS A C 1
ATOM 1544 O O . HIS A 1 217 ? 1.246 -10.773 -18.450 1.00 49.06 217 HIS A O 1
ATOM 1550 N N . ARG A 1 218 ? 0.141 -9.160 -19.529 1.00 45.12 218 ARG A N 1
ATOM 1551 C CA . ARG A 1 218 ? -1.140 -9.513 -18.895 1.00 45.12 218 ARG A CA 1
ATOM 1552 C C . ARG A 1 218 ? -1.925 -10.381 -19.876 1.00 45.12 218 ARG A C 1
ATOM 1554 O O . ARG A 1 218 ? -2.946 -9.968 -20.410 1.00 45.12 218 ARG A O 1
ATOM 1561 N N . SER A 1 219 ? -1.423 -11.589 -20.140 1.00 39.91 219 SER A N 1
ATOM 1562 C CA . SER A 1 219 ? -2.291 -12.649 -20.641 1.00 39.91 219 SER A CA 1
ATOM 1563 C C . SER A 1 219 ? -3.244 -12.971 -19.502 1.00 39.91 219 SER A C 1
ATOM 1565 O O . SER A 1 219 ? -2.993 -13.855 -18.683 1.00 39.91 219 SER A O 1
ATOM 1567 N N . ASP A 1 220 ? -4.339 -12.217 -19.462 1.00 36.25 220 ASP A N 1
ATOM 1568 C CA . ASP A 1 220 ? -5.647 -12.716 -19.085 1.00 36.25 220 ASP A CA 1
ATOM 1569 C C . ASP A 1 220 ? -5.917 -13.961 -19.941 1.00 36.25 220 ASP A C 1
ATOM 1571 O O . ASP A 1 220 ? -6.695 -13.956 -20.887 1.00 36.25 220 ASP A O 1
ATOM 1575 N N . THR A 1 221 ? -5.269 -15.069 -19.590 1.00 36.12 221 THR A N 1
ATOM 1576 C CA . THR A 1 221 ? -5.829 -16.391 -19.825 1.00 36.12 221 THR A CA 1
ATOM 1577 C C . THR A 1 221 ? -6.754 -16.651 -18.645 1.00 36.12 221 THR A C 1
ATOM 1579 O O . THR A 1 221 ? -6.585 -17.585 -17.866 1.00 36.12 221 THR A O 1
ATOM 1582 N N . VAL A 1 222 ? -7.776 -15.798 -18.519 1.00 36.66 222 VAL A N 1
ATOM 1583 C CA . VAL A 1 222 ? -9.078 -16.302 -18.115 1.00 36.66 222 VAL A CA 1
ATOM 1584 C C . VAL A 1 222 ? -9.443 -17.231 -19.260 1.00 36.66 222 VAL A C 1
ATOM 1586 O O . VAL A 1 222 ? -10.022 -16.818 -20.263 1.00 36.66 222 VAL A O 1
ATOM 1589 N N . ILE A 1 223 ? -9.018 -18.490 -19.151 1.00 35.09 223 ILE A N 1
ATOM 1590 C CA . ILE A 1 223 ? -9.713 -19.565 -19.829 1.00 35.09 223 ILE A CA 1
ATOM 1591 C C . ILE A 1 223 ? -11.111 -19.488 -19.216 1.00 35.09 223 ILE A C 1
ATOM 1593 O O . ILE A 1 223 ? -11.395 -20.087 -18.181 1.00 35.09 223 ILE A O 1
ATOM 1597 N N . TYR A 1 224 ? -11.981 -18.685 -19.836 1.00 33.75 224 TYR A N 1
ATOM 1598 C CA . TYR A 1 224 ? -13.364 -19.068 -19.985 1.00 33.75 224 TYR A CA 1
ATOM 1599 C C . TYR A 1 224 ? -13.260 -20.462 -20.586 1.00 33.75 224 TYR A C 1
ATOM 1601 O O . TYR A 1 224 ? -13.083 -20.623 -21.794 1.00 33.75 224 TYR A O 1
ATOM 1609 N N . VAL A 1 225 ? -13.273 -21.478 -19.719 1.00 36.22 225 VAL A N 1
ATOM 1610 C CA . VAL A 1 225 ? -13.707 -22.802 -20.119 1.00 36.22 225 VAL A CA 1
ATOM 1611 C C . VAL A 1 225 ? -15.159 -22.548 -20.454 1.00 36.22 225 VAL A C 1
ATOM 1613 O O . VAL A 1 225 ? -16.041 -22.554 -19.599 1.00 36.22 225 VAL A O 1
ATOM 1616 N N . LEU A 1 226 ? -15.344 -22.144 -21.707 1.00 36.72 226 LEU A N 1
ATOM 1617 C CA . LEU A 1 226 ? -16.577 -22.173 -22.433 1.00 36.72 226 LEU A CA 1
ATOM 1618 C C . LEU A 1 226 ? -17.045 -23.609 -22.250 1.00 36.72 226 LEU A C 1
ATOM 1620 O O . LEU A 1 226 ? -16.545 -24.531 -22.893 1.00 36.72 226 LEU A O 1
ATOM 1624 N N . VAL A 1 227 ? -17.919 -23.796 -21.265 1.00 36.41 227 VAL A N 1
ATOM 1625 C CA . VAL A 1 227 ? -18.744 -24.980 -21.142 1.00 36.41 227 VAL A CA 1
ATOM 1626 C C . VAL A 1 227 ? -19.582 -24.962 -22.412 1.00 36.41 227 VAL A C 1
ATOM 1628 O O . VAL A 1 227 ? -20.660 -24.374 -22.456 1.00 36.41 227 VAL A O 1
ATOM 1631 N N . ILE A 1 228 ? -19.042 -25.537 -23.487 1.00 35.38 228 ILE A N 1
ATOM 1632 C CA . ILE A 1 228 ? -19.850 -25.970 -24.613 1.00 35.38 228 ILE A CA 1
ATOM 1633 C C . ILE A 1 228 ? -20.611 -27.178 -24.077 1.00 35.38 228 ILE A C 1
ATOM 1635 O O . ILE A 1 228 ? -20.189 -28.324 -24.179 1.00 35.38 228 ILE A O 1
ATOM 1639 N N . LEU A 1 229 ? -21.725 -26.867 -23.417 1.00 40.81 229 LEU A N 1
ATOM 1640 C CA . LEU A 1 229 ? -22.913 -27.692 -23.477 1.00 40.81 229 LEU A CA 1
ATOM 1641 C C . LEU A 1 229 ? -23.219 -27.919 -24.953 1.00 40.81 229 LEU A C 1
ATOM 1643 O O . LEU A 1 229 ? -23.343 -26.951 -25.703 1.00 40.81 229 LEU A O 1
ATOM 1647 N N . THR A 1 230 ? -23.311 -29.178 -25.357 1.00 34.12 230 THR A N 1
ATOM 1648 C CA . THR A 1 230 ? -24.284 -29.708 -26.329 1.00 34.12 230 THR A CA 1
ATOM 1649 C C . THR A 1 230 ? -23.946 -31.168 -26.635 1.00 34.12 230 THR A C 1
ATOM 1651 O O . THR A 1 230 ? -22.769 -31.525 -26.673 1.00 34.12 230 THR A O 1
ATOM 1654 N N . PRO A 1 231 ? -24.942 -31.966 -27.029 1.00 46.78 231 PRO A N 1
ATOM 1655 C CA . PRO A 1 231 ? -26.189 -32.298 -26.344 1.00 46.78 231 PRO A CA 1
ATOM 1656 C C . PRO A 1 231 ? -26.154 -33.708 -25.725 1.00 46.78 231 PRO A C 1
ATOM 1658 O O . PRO A 1 231 ? -25.345 -34.552 -26.172 1.00 46.78 231 PRO A O 1
#

Secondary structure (DSSP, 8-state):
--SSHHHHHHTT-EESSSEESSGGG--S-SS--BSSSSSS------HHHHHHT--SHHHHHHT----SS----GGG-SEEEETTTTEEEE--SHHHHHHHHH--PPPPPGGG--SHHHHHHTTEEEEGGGTEEEEGGGHHHHSGGG--SSEES-SS---SS---TTGGGGGGG--SHHHHHHSTTEEEEE-SSSSS-EEEEEB-SS-BS-TTTTGGG--------------

pLDDT: mean 73.75, std 15.94, range [33.75, 92.25]

Foldseek 3Di:
DDCAPQVQLVVQFKDQNDTHNDPVVNPDGPGFMDRHNVRSDPPVCQLFNVQQPDQAQCSLVVVPDDDPDDDDDLVPRQWHQDPVVRGIGGDDDPVRSVNSVVDDDGDDALQVDQAPQVSLVDQWKDQLQASGIHRPRCPCVVCPPCVRQAMDNHQDDDDDRHHHSCLQVCQQVDQAQPVLQVRQQWEWQDPPPPPRGTGIHGHGNVHHPCCVVSVNPPPPPPPPPVPPDDD

Sequence (231 aa):
MAESCAACTAARCAWCGACYVSATYCIRHTHQMALSLEECGSDSESPREACARYHSCAACLAHQHHHTHGSEELSQRACFWDYDTIKCKPVNSSEDIRSVAAAGPCSAPCSTFQTCANCTAEECIWCASAGRCVDKNAYGASFPLGGCRAWSTSSGSGAGGAAWCGAARGCAAHVSCGPCRAEPACGWCDDGAGTGRGVCLPGGARSPHAPRVCAQHRSDTVIYVLVILTP

InterPro domains:
  IPR002165 Plexin repeat [PF01437] (110-155)
  IPR016201 PSI domain [SM00423] (50-107)
  IPR016201 PSI domain [SM00423] (109-149)
  IPR016201 PSI domain [SM00423] (170-215)